Protein 6I42 (pdb70)

Radius of gyration: 14.4 Å; Cα contacts (8 Å, |Δi|>4): 487; chains: 2; bounding box: 31×42×37 Å

CATH classification: 2.40.100.10

Solvent-accessible surface area: 8498 Å² total; per-residue (Å²): 195,30,22,22,0,18,0,35,3,2,16,79,60,128,112,62,25,113,0,10,0,62,0,34,30,100,90,0,69,107,1,0,62,0,0,33,0,1,1,48,32,99,100,73,60,13,0,131,46,0,39,2,48,51,0,10,62,52,10,0,0,3,0,0,4,22,65,171,105,98,8,65,13,12,93,6,30,82,81,130,68,4,78,21,37,36,61,105,41,99,1,87,9,75,2,7,0,0,0,0,8,40,28,114,79,32,1,6,1,2,0,0,1,0,19,28,120,0,73,69,3,45,43,136,14,0,3,0,0,69,19,113,113,17,43,104,24,0,90,31,0,26,201,48,13,36,218,116,2,152,25,90,88,149,0,32,0,49,51,13,10,79,59,235,174,153,120,43,72,18,69,1,60,92,125,122,147

InterPro domains:
  IPR002130 Cyclophilin-type peptidyl-prolyl cis-trans isomerase domain [PF00160] (7-162)
  IPR002130 Cyclophilin-type peptidyl-prolyl cis-trans isomerase domain [PR00153] (24-39)
  IPR002130 Cyclophilin-type peptidyl-prolyl cis-trans isomerase domain [PR00153] (53-65)
  IPR002130 Cyclophilin-type peptidyl-prolyl cis-trans isomerase domain [PR00153] (96-111)
  IPR002130 Cyclophilin-type peptidyl-prolyl cis-trans isomerase domain [PR00153] (111-123)
  IPR002130 Cyclophilin-type peptidyl-prolyl cis-trans isomerase domain [PR00153] (124-139)
  IPR002130 Cyclophilin-type peptidyl-prolyl cis-trans isomerase domain [PS50072] (7-163)
  IPR020892 Cyclophilin-type peptidyl-prolyl cis-trans isomerase, conserved site [PS00170] (48-65)
  IPR024936 Cyclophilin-type peptidyl-prolyl cis-trans isomerase [PIRSF001467] (2-164)
  IPR029000 Cyclophilin-like domain superfamily [G3DSA:2.40.100.10] (1-165)
  IPR029000 Cyclophilin-like domain superfamily [SSF50891] (1-164)

Foldseek 3Di:
DFWKKKFQKDWLNHTLGIWMKGFPCVQQVQVSVQQQCQQACPLVHHAAWAFQFFAAAQFKTKTFARDPSNPPHFATPPRAQAFQRDLPDFQAFFFWKWADAPWGRGGGGMIIGTHTRDRVCRPTIRTTMGTPDDSVSVVVQNVQAHNVGGGVTTMGRNHMHIDD/DDDDDDDDDDDDD

Sequence (177 aa):
VNPTVFFDIAVDGEPLGRVSSFELFADKVPKKTAENFRALSTGEKKGFGYKGSCCFHRIIPGFMCQGGDFTRRHNGTGGKSIYGEKKFEEDENFILKHTGPGILSMANAGPNTNGSQFFICTAKTEWLDGKHVVFGKKVKEEGMNIVEAMERFGSRNGKTSKKKITIADCGQLEEVVHGVATVAEKTK

GO terms:
  GO:0001933 negative regulation of protein phosphorylation (P, IDA)
  GO:0001934 positive regulation of protein phosphorylation (P, IDA)
  GO:0034599 cellular response to oxidative stress (P, IDA)
  GO:0005576 extracellular region (C, IDA)
  GO:0005634 nucleus (C, IDA)
  GO:0005737 cytoplasm (C, IDA)
  GO:0042118 endothelial cell activation (P, IDA)
  GO:0003755 peptidyl-prolyl cis-trans isomerase activity (F, IDA)
  GO:0043410 positive regulation of MAPK cascade (P, IDA)
  GO:0030593 neutrophil chemotaxis (P, IDA)
  GO:0032148 activation of protein kinase B activity (P, IDA)
  GO:0060352 cell adhesion molecule production (P, IDA)
  GO:0006469 negative regulation of protein kinase activity (P, IDA)
  GO:0006915 apoptotic process (P, IDA)
  GO:1904399 heparan sulfate binding (F, IDA)
  GO:0000413 protein peptidyl-prolyl isomerization (P, IDA)
  GO:0005576 extracellular region (C, EXP)
  GO:0005634 nucleus (C, EXP)
  GO:0005737 cytoplasm (C, EXP)
  GO:0005886 plasma membrane (C, EXP)

Organism: Homo sapiens (NCBI:txid9606)

Structure (mmCIF, N/CA/C/O backbone):
data_6I42
#
_entry.id   6I42
#
_cell.length_a   61.034
_cell.length_b   61.034
_cell.length_c   129.152
_cell.angle_alpha   90.000
_cell.angle_beta   90.000
_cell.angle_gamma   90.000
#
_symmetry.space_group_name_H-M   'P 43 21 2'
#
loop_
_entity.id
_entity.type
_entity.pdbx_description
1 polymer 'Peptidyl-prolyl cis-trans isomerase A'
2 polymer Alpha-synuclein
3 water water
#
loop_
_atom_site.group_PDB
_atom_site.id
_atom_site.type_symbol
_atom_site.label_atom_id
_atom_site.label_alt_id
_atom_site.label_comp_id
_atom_site.label_asym_id
_atom_site.label_entity_id
_atom_site.label_seq_id
_atom_site.pdbx_PDB_ins_code
_atom_site.Cartn_x
_atom_site.Cartn_y
_atom_site.Cartn_z
_atom_site.occupancy
_atom_site.B_iso_or_equiv
_atom_site.auth_seq_id
_atom_site.auth_comp_id
_atom_site.auth_asym_id
_atom_site.auth_atom_id
_atom_site.pdbx_PDB_model_num
ATOM 1 N N . VAL A 1 1 ? 29.527 -9.882 52.731 1.00 46.98 2 VAL A N 1
ATOM 2 C CA . VAL A 1 1 ? 29.911 -9.269 51.448 1.00 45.75 2 VAL A CA 1
ATOM 3 C C . VAL A 1 1 ? 29.005 -8.053 51.213 1.00 39.28 2 VAL A C 1
ATOM 4 O O . VAL A 1 1 ? 27.790 -8.221 51.359 1.00 40.29 2 VAL A O 1
ATOM 8 N N . ASN A 1 2 ? 29.573 -6.902 50.827 1.00 32.31 3 ASN A N 1
ATOM 9 C CA . ASN A 1 2 ? 28.784 -5.713 50.417 1.00 27.02 3 ASN A CA 1
ATOM 10 C C . ASN A 1 2 ? 27.772 -6.137 49.374 1.00 27.11 3 ASN A C 1
ATOM 11 O O . ASN A 1 2 ? 28.088 -6.754 48.358 1.00 27.36 3 ASN A O 1
ATOM 16 N N . PRO A 1 3 ? 26.491 -5.784 49.574 1.00 22.77 4 PRO A N 1
ATOM 17 C CA . PRO A 1 3 ? 25.446 -6.160 48.663 1.00 23.03 4 PRO A CA 1
ATOM 18 C C . PRO A 1 3 ? 25.541 -5.388 47.344 1.00 21.55 4 PRO A C 1
ATOM 19 O O . PRO A 1 3 ? 26.123 -4.268 47.312 1.00 23.93 4 PRO A O 1
ATOM 23 N N . THR A 1 4 ? 25.000 -5.903 46.268 1.00 20.52 5 THR A N 1
ATOM 24 C CA . THR A 1 4 ? 24.896 -5.309 44.963 1.00 21.67 5 THR A CA 1
ATOM 25 C C . THR A 1 4 ? 23.430 -5.114 44.662 1.00 23.02 5 THR A C 1
ATOM 26 O O . THR A 1 4 ? 22.613 -6.070 44.820 1.00 23.56 5 THR A O 1
ATOM 30 N N . VAL A 1 5 ? 23.034 -3.941 44.223 1.00 18.80 6 VAL A N 1
ATOM 31 C CA . VAL A 1 5 ? 21.671 -3.730 43.752 1.00 18.76 6 VAL A CA 1
ATOM 32 C C . VAL A 1 5 ? 21.695 -3.139 42.367 1.00 18.99 6 VAL A C 1
ATOM 33 O O . VAL A 1 5 ? 22.733 -2.624 41.896 1.00 20.56 6 VAL A O 1
ATOM 37 N N . PHE A 1 6 ? 20.590 -3.159 41.691 1.00 19.43 7 PHE A N 1
ATOM 38 C CA . PHE A 1 6 ? 20.483 -2.616 40.360 1.00 20.20 7 PHE A CA 1
ATOM 39 C C . PHE A 1 6 ? 19.253 -1.769 40.207 1.00 19.86 7 PHE A C 1
ATOM 40 O O . PHE A 1 6 ? 18.217 -2.004 40.866 1.00 19.59 7 PHE A O 1
ATOM 48 N N . PHE A 1 7 ? 19.331 -0.818 39.298 1.00 18.93 8 PHE A N 1
ATOM 49 C CA . PHE A 1 7 ? 18.198 -0.091 38.723 1.00 17.99 8 PHE A CA 1
ATOM 50 C C . PHE A 1 7 ? 18.151 -0.323 37.208 1.00 20.27 8 PHE A C 1
ATOM 51 O O . PHE A 1 7 ? 19.187 -0.075 36.548 1.00 22.43 8 PHE A O 1
ATOM 59 N N . ASP A 1 8 ? 16.998 -0.620 36.676 1.00 20.11 9 ASP A N 1
ATOM 60 C CA . ASP A 1 8 ? 16.767 -0.616 35.232 1.00 21.03 9 ASP A CA 1
ATOM 61 C C . ASP A 1 8 ? 16.189 0.726 34.910 1.00 21.04 9 ASP A C 1
ATOM 62 O O . ASP A 1 8 ? 15.075 1.021 35.361 1.00 22.58 9 ASP A O 1
ATOM 67 N N . ILE A 1 9 ? 16.888 1.586 34.206 1.00 19.35 10 ILE A N 1
ATOM 68 C CA . ILE A 1 9 ? 16.499 2.958 33.917 1.00 20.23 10 ILE A CA 1
ATOM 69 C C . ILE A 1 9 ? 15.660 3.026 32.669 1.00 20.13 10 ILE A C 1
ATOM 70 O O . ILE A 1 9 ? 16.078 2.338 31.652 1.00 21.16 10 ILE A O 1
ATOM 75 N N . ALA A 1 10 ? 14.635 3.850 32.640 1.00 21.05 11 ALA A N 1
ATOM 76 C CA . ALA A 1 10 ? 13.867 4.111 31.427 1.00 22.12 11 ALA A CA 1
ATOM 77 C C . ALA A 1 10 ? 13.735 5.610 31.215 1.00 23.36 11 ALA A C 1
ATOM 78 O O . ALA A 1 10 ? 13.805 6.393 32.169 1.00 21.48 11 ALA A O 1
ATOM 80 N N . VAL A 1 11 ? 13.514 6.005 29.967 1.00 21.57 12 VAL A N 1
ATOM 81 C CA . VAL A 1 11 ? 13.436 7.407 29.537 1.00 22.27 12 VAL A CA 1
ATOM 82 C C . VAL A 1 11 ? 12.120 7.614 28.815 1.00 25.58 12 VAL A C 1
ATOM 83 O O . VAL A 1 11 ? 11.947 6.979 27.771 1.00 24.89 12 VAL A O 1
ATOM 87 N N . ASP A 1 12 ? 11.150 8.290 29.416 1.00 25.14 13 ASP A N 1
ATOM 88 C CA . ASP A 1 12 ? 9.762 8.287 28.897 1.00 26.72 13 ASP A CA 1
ATOM 89 C C . ASP A 1 12 ? 9.320 6.867 28.574 1.00 26.85 13 ASP A C 1
ATOM 90 O O . ASP A 1 12 ? 8.641 6.664 27.533 1.00 29.81 13 ASP A O 1
ATOM 95 N N . GLY A 1 13 ? 9.608 5.931 29.457 1.00 24.96 14 GLY A N 1
ATOM 96 C CA . GLY A 1 13 ? 9.174 4.532 29.371 1.00 24.25 14 GLY A CA 1
ATOM 97 C C . GLY A 1 13 ? 10.060 3.687 28.479 1.00 25.16 14 GLY A C 1
ATOM 98 O O . GLY A 1 13 ? 9.863 2.488 28.510 1.00 28.32 14 GLY A O 1
ATOM 99 N N . GLU A 1 14 ? 10.989 4.261 27.729 1.00 24.57 15 GLU A N 1
ATOM 100 C CA . GLU A 1 14 ? 11.859 3.505 26.792 1.00 23.57 15 GLU A CA 1
ATOM 101 C C . GLU A 1 14 ? 13.063 3.011 27.582 1.00 22.78 15 GLU A C 1
ATOM 102 O O . GLU A 1 14 ? 13.827 3.836 28.124 1.00 24.27 15 GLU A O 1
ATOM 108 N N . PRO A 1 15 ? 13.321 1.719 27.735 1.00 21.86 16 PRO A N 1
ATOM 109 C CA . PRO A 1 15 ? 14.492 1.253 28.475 1.00 21.97 16 PRO A CA 1
ATOM 110 C C . PRO A 1 15 ? 15.785 1.857 27.949 1.00 24.57 16 PRO A C 1
ATOM 111 O O . PRO A 1 15 ? 15.957 1.975 26.723 1.00 22.75 16 PRO A O 1
ATOM 115 N N . LEU A 1 16 ? 16.654 2.266 28.885 1.00 22.30 17 LEU A N 1
ATOM 116 C CA . LEU A 1 16 ? 17.997 2.810 28.588 1.00 23.69 17 LEU A CA 1
ATOM 117 C C . LEU A 1 16 ? 19.043 1.823 29.002 1.00 24.75 17 LEU A C 1
ATOM 118 O O . LEU A 1 16 ? 19.983 1.604 28.257 1.00 24.39 17 LEU A O 1
ATOM 123 N N . GLY A 1 17 ? 18.934 1.237 30.191 1.00 25.13 18 GLY A N 1
ATOM 124 C CA . GLY A 1 17 ? 19.888 0.236 30.614 1.00 23.59 18 GLY A CA 1
ATOM 125 C C . GLY A 1 17 ? 19.969 0.069 32.103 1.00 25.09 18 GLY A C 1
ATOM 126 O O . GLY A 1 17 ? 19.322 0.805 32.795 1.00 23.63 18 GLY A O 1
ATOM 127 N N . ARG A 1 18 ? 20.742 -0.889 32.524 1.00 25.01 19 ARG A N 1
ATOM 128 C CA . ARG A 1 18 ? 20.856 -1.293 33.923 1.00 25.18 19 ARG A CA 1
ATOM 129 C C . ARG A 1 18 ? 22.070 -0.669 34.548 1.00 26.24 19 ARG A C 1
ATOM 130 O O . ARG A 1 18 ? 23.212 -0.747 34.031 1.00 28.40 19 ARG A O 1
ATOM 138 N N . VAL A 1 19 ? 21.903 -0.032 35.696 1.00 22.04 20 VAL A N 1
ATOM 139 C CA . VAL A 1 19 ? 22.961 0.495 36.530 1.00 21.77 20 VAL A CA 1
ATOM 140 C C . VAL A 1 19 ? 23.045 -0.388 37.754 1.00 23.25 20 VAL A C 1
ATOM 141 O O . VAL A 1 19 ? 22.004 -0.641 38.401 1.00 21.88 20 VAL A O 1
ATOM 145 N N A SER A 1 20 ? 24.262 -0.761 38.129 0.50 22.15 21 SER A N 1
ATOM 146 N N B SER A 1 20 ? 24.176 -0.986 38.073 0.50 20.62 21 SER A N 1
ATOM 147 C CA A SER A 1 20 ? 24.537 -1.672 39.260 0.50 21.44 21 SER A CA 1
ATOM 148 C CA B SER A 1 20 ? 24.312 -1.710 39.350 0.50 19.91 21 SER A CA 1
ATOM 149 C C A SER A 1 20 ? 25.359 -0.939 40.312 0.50 20.90 21 SER A C 1
ATOM 150 C C B SER A 1 20 ? 25.186 -0.882 40.269 0.50 18.66 21 SER A C 1
ATOM 151 O O A SER A 1 20 ? 26.329 -0.245 39.986 0.50 20.42 21 SER A O 1
ATOM 152 O O B SER A 1 20 ? 25.953 -0.024 39.766 0.50 18.26 21 SER A O 1
ATOM 157 N N . PHE A 1 21 ? 25.034 -1.122 41.579 1.00 19.66 22 PHE A N 1
ATOM 158 C CA . PHE A 1 21 ? 25.722 -0.441 42.639 1.00 18.83 22 PHE A CA 1
ATOM 159 C C . PHE A 1 21 ? 26.294 -1.395 43.641 1.00 19.95 22 PHE A C 1
ATOM 160 O O . PHE A 1 21 ? 25.579 -2.361 44.001 1.00 21.59 22 PHE A O 1
ATOM 168 N N . GLU A 1 22 ? 27.442 -1.072 44.196 1.00 18.59 23 GLU A N 1
ATOM 169 C CA . GLU A 1 22 ? 27.954 -1.674 45.397 1.00 18.60 23 GLU A CA 1
ATOM 170 C C . GLU A 1 22 ? 27.498 -0.839 46.558 1.00 18.69 23 GLU A C 1
ATOM 171 O O . GLU A 1 22 ? 27.721 0.390 46.534 1.00 20.11 23 GLU A O 1
ATOM 177 N N . LEU A 1 23 ? 26.962 -1.436 47.593 1.00 19.58 24 LEU A N 1
ATOM 178 C CA . LEU A 1 23 ? 26.581 -0.737 48.804 1.00 18.56 24 LEU A CA 1
ATOM 179 C C . LEU A 1 23 ? 27.585 -1.017 49.897 1.00 19.45 24 LEU A C 1
ATOM 180 O O . LEU A 1 23 ? 27.817 -2.228 50.145 1.00 20.96 24 LEU A O 1
ATOM 185 N N . PHE A 1 24 ? 28.157 -0.017 50.530 1.00 20.28 25 PHE A N 1
ATOM 186 C CA . PHE A 1 24 ? 29.261 -0.151 51.495 1.00 20.86 25 PHE A CA 1
ATOM 187 C C . PHE A 1 24 ? 28.769 -0.530 52.883 1.00 21.43 25 PHE A C 1
ATOM 188 O O . PHE A 1 24 ? 28.978 0.219 53.829 1.00 22.30 25 PHE A O 1
ATOM 196 N N . ALA A 1 25 ? 28.172 -1.709 52.993 1.00 22.34 26 ALA A N 1
ATOM 197 C CA . ALA A 1 25 ? 27.651 -2.214 54.272 1.00 22.64 26 ALA A CA 1
ATOM 198 C C . ALA A 1 25 ? 28.780 -2.383 55.288 1.00 24.54 26 ALA A C 1
ATOM 199 O O . ALA A 1 25 ? 28.494 -2.319 56.485 1.00 26.48 26 ALA A O 1
ATOM 201 N N . ASP A 1 26 ? 29.987 -2.610 54.801 1.00 25.03 27 ASP A N 1
ATOM 202 C CA . ASP A 1 26 ? 31.149 -2.732 55.701 1.00 26.00 27 ASP A CA 1
ATOM 203 C C . ASP A 1 26 ? 31.398 -1.430 56.471 1.00 30.74 27 ASP A C 1
ATOM 204 O O . ASP A 1 26 ? 31.992 -1.474 57.515 1.00 32.31 27 ASP A O 1
ATOM 209 N N . LYS A 1 27 ? 30.992 -0.269 55.978 1.00 23.84 28 LYS A N 1
ATOM 210 C CA . LYS A 1 27 ? 31.256 1.029 56.638 1.00 25.66 28 LYS A CA 1
ATOM 211 C C . LYS A 1 27 ? 29.966 1.644 57.151 1.00 23.10 28 LYS A C 1
ATOM 212 O O . LYS A 1 27 ? 30.023 2.281 58.200 1.00 23.77 28 LYS A O 1
ATOM 218 N N . VAL A 1 28 ? 28.851 1.478 56.416 1.00 21.53 29 VAL A N 1
ATOM 219 C CA . VAL A 1 28 ? 27.556 2.128 56.754 1.00 20.65 29 VAL A CA 1
ATOM 220 C C . VAL A 1 28 ? 26.443 1.113 56.584 1.00 21.60 29 VAL A C 1
ATOM 221 O O . VAL A 1 28 ? 25.617 1.171 55.679 1.00 20.41 29 VAL A O 1
ATOM 225 N N . PRO A 1 29 ? 26.387 0.084 57.477 1.00 20.94 30 PRO A N 1
ATOM 226 C CA . PRO A 1 29 ? 25.461 -0.981 57.282 1.00 21.07 30 PRO A CA 1
ATOM 227 C C . PRO A 1 29 ? 23.995 -0.550 57.339 1.00 19.98 30 PRO A C 1
ATOM 228 O O . PRO A 1 29 ? 23.171 -1.069 56.618 1.00 20.97 30 PRO A O 1
ATOM 232 N N A LYS A 1 30 ? 23.691 0.413 58.217 0.50 20.97 31 LYS A N 1
ATOM 233 N N B LYS A 1 30 ? 23.650 0.394 58.216 0.50 21.31 31 LYS A N 1
ATOM 234 C CA A LYS A 1 30 ? 22.285 0.845 58.398 0.50 20.65 31 LYS A CA 1
ATOM 235 C CA B LYS A 1 30 ? 22.224 0.772 58.324 0.50 20.82 31 LYS A CA 1
ATOM 236 C C A LYS A 1 30 ? 21.804 1.604 57.132 0.50 19.50 31 LYS A C 1
ATOM 237 C C B LYS A 1 30 ? 21.789 1.532 57.052 0.50 18.86 31 LYS A C 1
ATOM 238 O O A LYS A 1 30 ? 20.664 1.505 56.722 0.50 19.57 31 LYS A O 1
ATOM 239 O O B LYS A 1 30 ? 20.654 1.308 56.563 0.50 18.83 31 LYS A O 1
ATOM 250 N N . THR A 1 31 ? 22.704 2.358 56.561 1.00 19.26 32 THR A N 1
ATOM 251 C CA . THR A 1 31 ? 22.400 3.172 55.370 1.00 18.76 32 THR A CA 1
ATOM 252 C C . THR A 1 31 ? 22.331 2.263 54.129 1.00 17.72 32 THR A C 1
ATOM 253 O O . THR A 1 31 ? 21.450 2.377 53.299 1.00 18.25 32 THR A O 1
ATOM 257 N N . ALA A 1 32 ? 23.277 1.315 54.057 1.00 18.75 33 ALA A N 1
ATOM 258 C CA . ALA A 1 32 ? 23.246 0.328 52.975 1.00 19.17 33 ALA A CA 1
ATOM 259 C C . ALA A 1 32 ? 21.977 -0.509 52.982 1.00 17.58 33 ALA A C 1
ATOM 260 O O . ALA A 1 32 ? 21.349 -0.762 51.959 1.00 19.14 33 ALA A O 1
ATOM 262 N N . GLU A 1 33 ? 21.610 -0.950 54.193 1.00 19.47 34 GLU A N 1
ATOM 263 C CA . GLU A 1 33 ? 20.426 -1.797 54.347 1.00 20.11 34 GLU A CA 1
ATOM 264 C C . GLU A 1 33 ? 19.132 -1.106 53.903 1.00 18.20 34 GLU A C 1
ATOM 265 O O . GLU A 1 33 ? 18.277 -1.677 53.251 1.00 19.25 34 GLU A O 1
ATOM 271 N N . ASN A 1 34 ? 19.023 0.190 54.288 1.00 19.46 35 ASN A N 1
ATOM 272 C CA . ASN A 1 34 ? 17.868 0.993 53.831 1.00 19.15 35 ASN A CA 1
ATOM 273 C C . ASN A 1 34 ? 17.733 0.942 52.302 1.00 16.57 35 ASN A C 1
ATOM 274 O O . ASN A 1 34 ? 16.693 0.657 51.766 1.00 18.20 35 ASN A O 1
ATOM 279 N N . PHE A 1 35 ? 18.849 1.281 51.652 1.00 18.26 36 PHE A N 1
ATOM 280 C CA . PHE A 1 35 ? 18.817 1.363 50.183 1.00 17.84 36 PHE A CA 1
ATOM 281 C C . PHE A 1 35 ? 18.594 -0.024 49.530 1.00 17.43 36 PHE A C 1
ATOM 282 O O . PHE A 1 35 ? 17.831 -0.127 48.596 1.00 18.08 36 PHE A O 1
ATOM 290 N N . ARG A 1 36 ? 19.217 -1.052 50.135 1.00 18.40 37 ARG A N 1
ATOM 291 C CA . ARG A 1 36 ? 19.048 -2.428 49.625 1.00 18.84 37 ARG A CA 1
ATOM 292 C C . ARG A 1 36 ? 17.561 -2.845 49.689 1.00 17.24 37 ARG A C 1
ATOM 293 O O . ARG A 1 36 ? 16.982 -3.251 48.718 1.00 18.23 37 ARG A O 1
ATOM 301 N N . ALA A 1 37 ? 16.966 -2.634 50.867 1.00 17.83 38 ALA A N 1
ATOM 302 C CA . ALA A 1 37 ? 15.577 -3.038 51.085 1.00 18.77 38 ALA A CA 1
ATOM 303 C C . ALA A 1 37 ? 14.635 -2.256 50.174 1.00 17.85 38 ALA A C 1
ATOM 304 O O . ALA A 1 37 ? 13.661 -2.723 49.675 1.00 18.69 38 ALA A O 1
ATOM 306 N N . LEU A 1 38 ? 14.906 -0.934 50.066 1.00 18.08 39 LEU A N 1
ATOM 307 C CA . LEU A 1 38 ? 14.056 -0.153 49.162 1.00 18.06 39 LEU A CA 1
ATOM 308 C C . LEU A 1 38 ? 14.170 -0.557 47.695 1.00 17.97 39 LEU A C 1
ATOM 309 O O . LEU A 1 38 ? 13.220 -0.380 46.944 1.00 18.87 39 LEU A O 1
ATOM 314 N N . SER A 1 39 ? 15.358 -1.079 47.366 1.00 18.24 40 SER A N 1
ATOM 315 C CA . SER A 1 39 ? 15.597 -1.588 46.008 1.00 18.26 40 SER A CA 1
ATOM 316 C C . SER A 1 39 ? 14.879 -2.926 45.749 1.00 18.23 40 SER A C 1
ATOM 317 O O . SER A 1 39 ? 14.436 -3.163 44.667 1.00 20.05 40 SER A O 1
ATOM 320 N N . THR A 1 40 ? 14.722 -3.747 46.752 1.00 19.14 41 THR A N 1
ATOM 321 C CA . THR A 1 40 ? 14.078 -5.067 46.490 1.00 19.15 41 THR A CA 1
ATOM 322 C C . THR A 1 40 ? 12.582 -4.947 46.614 1.00 20.88 41 THR A C 1
ATOM 323 O O . THR A 1 40 ? 11.873 -5.806 46.122 1.00 22.25 41 THR A O 1
ATOM 327 N N . GLY A 1 41 ? 12.123 -3.908 47.327 1.00 19.95 42 GLY A N 1
ATOM 328 C CA . GLY A 1 41 ? 10.678 -3.799 47.540 1.00 19.53 42 GLY A CA 1
ATOM 329 C C . GLY A 1 41 ? 10.148 -4.748 48.631 1.00 19.45 42 GLY A C 1
ATOM 330 O O . GLY A 1 41 ? 8.917 -4.807 48.784 1.00 20.86 42 GLY A O 1
ATOM 331 N N . GLU A 1 42 ? 11.017 -5.393 49.372 1.00 18.76 43 GLU A N 1
ATOM 332 C CA . GLU A 1 42 ? 10.595 -6.482 50.273 1.00 18.61 43 GLU A CA 1
ATOM 333 C C . GLU A 1 42 ? 9.674 -5.963 51.374 1.00 20.55 43 GLU A C 1
ATOM 334 O O . GLU A 1 42 ? 8.885 -6.775 51.896 1.00 20.51 43 GLU A O 1
ATOM 340 N N A LYS A 1 43 ? 9.860 -4.727 51.854 0.50 17.52 44 LYS A N 1
ATOM 341 N N B LYS A 1 43 ? 9.596 -4.638 51.601 0.50 20.05 44 LYS A N 1
ATOM 342 C CA A LYS A 1 43 ? 8.930 -4.204 52.873 0.50 18.13 44 LYS A CA 1
ATOM 343 C CA B LYS A 1 43 ? 8.784 -4.035 52.698 0.50 22.24 44 LYS A CA 1
ATOM 344 C C A LYS A 1 43 ? 7.578 -3.759 52.304 0.50 17.87 44 LYS A C 1
ATOM 345 C C B LYS A 1 43 ? 7.376 -3.795 52.253 0.50 21.58 44 LYS A C 1
ATOM 346 O O A LYS A 1 43 ? 6.848 -3.263 53.240 0.50 19.86 44 LYS A O 1
ATOM 347 O O B LYS A 1 43 ? 6.479 -3.343 52.995 0.50 21.02 44 LYS A O 1
ATOM 358 N N . GLY A 1 44 ? 7.235 -3.892 50.987 1.00 19.55 45 GLY A N 1
ATOM 359 C CA . GLY A 1 44 ? 5.997 -3.485 50.357 1.00 20.74 45 GLY A CA 1
ATOM 360 C C . GLY A 1 44 ? 5.981 -2.027 49.926 1.00 21.53 45 GLY A C 1
ATOM 361 O O . GLY A 1 44 ? 4.942 -1.557 49.513 1.00 24.40 45 GLY A O 1
ATOM 362 N N . PHE A 1 45 ? 7.136 -1.410 49.854 1.00 21.45 46 PHE A N 1
ATOM 363 C CA . PHE A 1 45 ? 7.313 -0.073 49.258 1.00 20.45 46 PHE A CA 1
ATOM 364 C C . PHE A 1 45 ? 8.780 -0.009 48.846 1.00 19.88 46 PHE A C 1
ATOM 365 O O . PHE A 1 45 ? 9.607 -0.758 49.297 1.00 21.38 46 PHE A O 1
ATOM 373 N N . GLY A 1 46 ? 9.051 0.982 48.012 1.00 19.68 47 GLY A N 1
ATOM 374 C CA . GLY A 1 46 ? 10.435 1.206 47.602 1.00 19.03 47 GLY A CA 1
ATOM 375 C C . GLY A 1 46 ? 10.519 1.907 46.275 1.00 17.70 47 GLY A C 1
ATOM 376 O O . GLY A 1 46 ? 9.593 2.475 45.757 1.00 19.59 47 GLY A O 1
ATOM 377 N N . TYR A 1 47 ? 11.731 1.817 45.733 1.00 17.73 48 TYR A N 1
ATOM 378 C CA . TYR A 1 47 ? 12.135 2.653 44.588 1.00 18.69 48 TYR A CA 1
ATOM 379 C C . TYR A 1 47 ? 11.465 2.316 43.266 1.00 18.83 48 TYR A C 1
ATOM 380 O O . TYR A 1 47 ? 11.418 3.168 42.347 1.00 20.51 48 TYR A O 1
ATOM 389 N N . LYS A 1 48 ? 10.980 1.093 43.063 1.00 18.76 49 LYS A N 1
ATOM 390 C CA . LYS A 1 48 ? 10.473 0.736 41.735 1.00 18.69 49 LYS A CA 1
ATOM 391 C C . LYS A 1 48 ? 9.399 1.708 41.267 1.00 19.65 49 LYS A C 1
ATOM 392 O O . LYS A 1 48 ? 8.465 1.974 42.057 1.00 20.90 49 LYS A O 1
ATOM 398 N N . GLY A 1 49 ? 9.527 2.213 40.070 1.00 19.84 50 GLY A N 1
ATOM 399 C CA . GLY A 1 49 ? 8.554 3.097 39.480 1.00 20.70 50 GLY A CA 1
ATOM 400 C C . GLY A 1 49 ? 8.847 4.537 39.778 1.00 21.84 50 GLY A C 1
ATOM 401 O O . GLY A 1 49 ? 8.193 5.374 39.143 1.00 25.35 50 GLY A O 1
ATOM 402 N N . SER A 1 50 ? 9.766 4.849 40.662 1.00 19.63 51 SER A N 1
ATOM 403 C CA . SER A 1 50 ? 10.054 6.251 41.007 1.00 19.15 51 SER A CA 1
ATOM 404 C C . SER A 1 50 ? 10.954 6.884 39.964 1.00 19.77 51 SER A C 1
ATOM 405 O O . SER A 1 50 ? 11.543 6.218 39.107 1.00 20.93 51 SER A O 1
ATOM 408 N N A CYS A 1 51 ? 11.065 8.188 40.002 0.50 18.58 52 CYS A N 1
ATOM 409 N N B CYS A 1 51 ? 11.092 8.196 40.073 0.50 22.19 52 CYS A N 1
ATOM 410 C CA A CYS A 1 51 ? 11.866 8.912 38.988 0.50 18.30 52 CYS A CA 1
ATOM 411 C CA B CYS A 1 51 ? 11.784 9.062 39.085 0.50 24.08 52 CYS A CA 1
ATOM 412 C C A CYS A 1 51 ? 12.990 9.703 39.614 0.50 18.44 52 CYS A C 1
ATOM 413 C C B CYS A 1 51 ? 13.057 9.675 39.655 0.50 21.91 52 CYS A C 1
ATOM 414 O O A CYS A 1 51 ? 13.038 9.883 40.815 0.50 19.11 52 CYS A O 1
ATOM 415 O O B CYS A 1 51 ? 13.283 9.763 40.871 0.50 21.10 52 CYS A O 1
ATOM 420 N N . PHE A 1 52 ? 13.913 10.094 38.742 1.00 19.80 53 PHE A N 1
ATOM 421 C CA . PHE A 1 52 ? 15.002 11.022 39.080 1.00 20.12 53 PHE A CA 1
ATOM 422 C C . PHE A 1 52 ? 14.479 12.413 38.834 1.00 21.24 53 PHE A C 1
ATOM 423 O O . PHE A 1 52 ? 14.344 12.816 37.665 1.00 23.11 53 PHE A O 1
ATOM 431 N N . HIS A 1 53 ? 14.092 13.108 39.871 1.00 19.62 54 HIS A N 1
ATOM 432 C CA . HIS A 1 53 ? 13.332 14.369 39.730 1.00 20.80 54 HIS A CA 1
ATOM 433 C C . HIS A 1 53 ? 14.262 15.540 39.530 1.00 20.93 54 HIS A C 1
ATOM 434 O O . HIS A 1 53 ? 13.757 16.581 39.078 1.00 22.50 54 HIS A O 1
ATOM 441 N N . ARG A 1 54 ? 15.521 15.421 39.814 1.00 18.67 55 ARG A N 1
ATOM 442 C CA . ARG A 1 54 ? 16.435 16.566 39.709 1.00 20.00 55 ARG A CA 1
ATOM 443 C C . ARG A 1 54 ? 17.739 16.060 39.142 1.00 20.04 55 ARG A C 1
ATOM 444 O O . ARG A 1 54 ? 18.389 15.206 39.795 1.00 19.69 55 ARG A O 1
ATOM 452 N N . ILE A 1 55 ? 18.141 16.501 37.965 1.00 19.94 56 ILE A N 1
ATOM 453 C CA . ILE A 1 55 ? 19.400 16.094 37.341 1.00 20.12 56 ILE A CA 1
ATOM 454 C C . ILE A 1 55 ? 20.144 17.343 36.864 1.00 19.36 56 ILE A C 1
ATOM 455 O O . ILE A 1 55 ? 19.547 18.087 36.069 1.00 21.31 56 ILE A O 1
ATOM 460 N N . ILE A 1 56 ? 21.312 17.540 37.378 1.00 19.64 57 ILE A N 1
ATOM 461 C CA . ILE A 1 56 ? 22.151 18.716 37.013 1.00 20.08 57 ILE A CA 1
ATOM 462 C C . ILE A 1 56 ? 23.401 18.140 36.399 1.00 22.87 57 ILE A C 1
ATOM 463 O O . ILE A 1 56 ? 24.251 17.599 37.107 1.00 21.01 57 ILE A O 1
ATOM 468 N N . PRO A 1 57 ? 23.593 18.309 35.061 1.00 23.42 58 PRO A N 1
ATOM 469 C CA . PRO A 1 57 ? 24.792 17.774 34.441 1.00 24.17 58 PRO A CA 1
ATOM 470 C C . PRO A 1 57 ? 26.036 18.359 35.084 1.00 23.22 58 PRO A C 1
ATOM 471 O O . PRO A 1 57 ? 26.057 19.552 35.422 1.00 25.78 58 PRO A O 1
ATOM 475 N N . GLY A 1 58 ? 27.021 17.501 35.251 1.00 24.32 59 GLY A N 1
ATOM 476 C CA . GLY A 1 58 ? 28.283 17.875 35.859 1.00 24.85 59 GLY A CA 1
ATOM 477 C C . GLY A 1 58 ? 28.212 17.891 37.367 1.00 24.92 59 GLY A C 1
ATOM 478 O O . GLY A 1 58 ? 29.199 18.230 38.022 1.00 27.03 59 GLY A O 1
ATOM 479 N N . PHE A 1 59 ? 27.070 17.526 37.950 1.00 22.07 60 PHE A N 1
ATOM 480 C CA . PHE A 1 59 ? 26.906 17.498 39.423 1.00 21.33 60 PHE A CA 1
ATOM 481 C C . PHE A 1 59 ? 26.360 16.128 39.838 1.00 18.77 60 PHE A C 1
ATOM 482 O O . PHE A 1 59 ? 27.145 15.346 40.344 1.00 19.87 60 PHE A O 1
ATOM 490 N N . MET A 1 60 ? 25.051 15.897 39.730 1.00 18.62 61 MET A N 1
ATOM 491 C CA . MET A 1 60 ? 24.475 14.625 40.216 1.00 18.00 61 MET A CA 1
ATOM 492 C C . MET A 1 60 ? 23.095 14.436 39.658 1.00 18.55 61 MET A C 1
ATOM 493 O O . MET A 1 60 ? 22.512 15.327 39.031 1.00 19.45 61 MET A O 1
ATOM 498 N N . CYS A 1 61 ? 22.627 13.185 39.791 1.00 18.21 62 CYS A N 1
ATOM 499 C CA . CYS A 1 61 ? 21.260 12.788 39.524 1.00 19.25 62 CYS A CA 1
ATOM 500 C C . CYS A 1 61 ? 20.591 12.428 40.852 1.00 17.51 62 CYS A C 1
ATOM 501 O O . CYS A 1 61 ? 21.130 11.556 41.561 1.00 18.89 62 CYS A O 1
ATOM 504 N N . GLN A 1 62 ? 19.465 13.040 41.189 1.00 17.32 63 GLN A N 1
ATOM 505 C CA . GLN A 1 62 ? 18.798 12.843 42.477 1.00 17.09 63 GLN A CA 1
ATOM 506 C C . GLN A 1 62 ? 17.485 12.122 42.242 1.00 17.71 63 GLN A C 1
ATOM 507 O O . GLN A 1 62 ? 16.701 12.494 41.392 1.00 17.48 63 GLN A O 1
ATOM 513 N N . GLY A 1 63 ? 17.225 11.128 43.091 1.00 16.99 64 GLY A N 1
ATOM 514 C CA . GLY A 1 63 ? 15.973 10.390 43.084 1.00 17.46 64 GLY A CA 1
ATOM 515 C C . GLY A 1 63 ? 15.553 9.922 44.451 1.00 17.24 64 GLY A C 1
ATOM 516 O O . GLY A 1 63 ? 16.058 10.381 45.461 1.00 17.97 64 GLY A O 1
ATOM 517 N N . GLY A 1 64 ? 14.589 9.001 44.421 1.00 18.68 65 GLY A N 1
ATOM 518 C CA . GLY A 1 64 ? 14.205 8.299 45.657 1.00 18.64 65 GLY A CA 1
ATOM 519 C C . GLY A 1 64 ? 12.886 8.703 46.235 1.00 18.82 65 GLY A C 1
ATOM 520 O O . GLY A 1 64 ? 12.562 8.143 47.306 1.00 19.14 65 GLY A O 1
ATOM 521 N N . ASP A 1 65 ? 12.125 9.611 45.636 1.00 18.68 66 ASP A N 1
ATOM 522 C CA . ASP A 1 65 ? 10.819 9.970 46.226 1.00 19.66 66 ASP A CA 1
ATOM 523 C C . ASP A 1 65 ? 9.778 9.040 45.644 1.00 21.13 66 ASP A C 1
ATOM 524 O O . ASP A 1 65 ? 9.213 9.257 44.589 1.00 22.89 66 ASP A O 1
ATOM 529 N N . PHE A 1 66 ? 9.502 7.945 46.343 1.00 20.09 67 PHE A N 1
ATOM 530 C CA . PHE A 1 66 ? 8.467 7.001 45.946 1.00 21.12 67 PHE A CA 1
ATOM 531 C C . PHE A 1 66 ? 7.151 7.195 46.677 1.00 22.20 67 PHE A C 1
ATOM 532 O O . PHE A 1 66 ? 6.218 6.422 46.466 1.00 24.10 67 PHE A O 1
ATOM 540 N N . THR A 1 67 ? 7.066 8.254 47.453 1.00 22.54 68 THR A N 1
ATOM 541 C CA . THR A 1 67 ? 5.829 8.460 48.277 1.00 23.63 68 THR A CA 1
ATOM 542 C C . THR A 1 67 ? 4.983 9.577 47.719 1.00 27.23 68 THR A C 1
ATOM 543 O O . THR A 1 67 ? 3.735 9.403 47.691 1.00 31.72 68 THR A O 1
ATOM 547 N N A ARG A 1 68 ? 5.587 10.696 47.347 0.50 25.38 69 ARG A N 1
ATOM 548 N N B ARG A 1 68 ? 5.586 10.695 47.349 0.50 25.96 69 ARG A N 1
ATOM 549 C CA A ARG A 1 68 ? 4.824 11.851 46.789 0.50 27.11 69 ARG A CA 1
ATOM 550 C CA B ARG A 1 68 ? 4.820 11.844 46.786 0.50 28.12 69 ARG A CA 1
ATOM 551 C C A ARG A 1 68 ? 5.049 11.925 45.286 0.50 30.58 69 ARG A C 1
ATOM 552 C C B ARG A 1 68 ? 5.037 11.907 45.282 0.50 31.07 69 ARG A C 1
ATOM 553 O O A ARG A 1 68 ? 4.261 12.638 44.620 0.50 31.44 69 ARG A O 1
ATOM 554 O O B ARG A 1 68 ? 4.232 12.594 44.612 0.50 32.13 69 ARG A O 1
ATOM 569 N N . HIS A 1 69 ? 6.108 11.292 44.765 1.00 28.08 70 HIS A N 1
ATOM 570 C CA . HIS A 1 69 ? 6.439 11.353 43.334 1.00 31.62 70 HIS A CA 1
ATOM 571 C C . HIS A 1 69 ? 6.535 12.809 42.869 1.00 31.09 70 HIS A C 1
ATOM 572 O O . HIS A 1 69 ? 6.218 13.039 41.716 1.00 33.41 70 HIS A O 1
ATOM 579 N N . ASN A 1 70 ? 6.998 13.740 43.697 1.00 30.68 71 ASN A N 1
ATOM 580 C CA . ASN A 1 70 ? 7.131 15.144 43.214 1.00 31.45 71 ASN A CA 1
ATOM 581 C C . ASN A 1 70 ? 8.434 15.764 43.707 1.00 32.23 71 ASN A C 1
ATOM 582 O O . ASN A 1 70 ? 8.538 16.998 43.715 1.00 34.17 71 ASN A O 1
ATOM 587 N N . GLY A 1 71 ? 9.337 14.940 44.226 1.00 25.98 72 GLY A N 1
ATOM 588 C CA . GLY A 1 71 ? 10.617 15.356 44.833 1.00 23.96 72 GLY A CA 1
ATOM 589 C C . GLY A 1 71 ? 10.560 15.775 46.264 1.00 22.36 72 GLY A C 1
ATOM 590 O O . GLY A 1 71 ? 11.604 16.100 46.806 1.00 24.20 72 GLY A O 1
ATOM 591 N N . THR A 1 72 ? 9.384 15.804 46.917 1.00 22.69 73 THR A N 1
ATOM 592 C CA . THR A 1 72 ? 9.237 16.268 48.300 1.00 22.61 73 THR A CA 1
ATOM 593 C C . THR A 1 72 ? 9.073 15.129 49.286 1.00 27.19 73 THR A C 1
ATOM 594 O O . THR A 1 72 ? 9.129 15.403 50.487 1.00 30.93 73 THR A O 1
ATOM 598 N N . GLY A 1 73 ? 9.011 13.898 48.807 1.00 22.47 74 GLY A N 1
ATOM 599 C CA . GLY A 1 73 ? 8.721 12.764 49.695 1.00 23.37 74 GLY A CA 1
ATOM 600 C C . GLY A 1 73 ? 9.887 11.845 49.927 1.00 25.74 74 GLY A C 1
ATOM 601 O O . GLY A 1 73 ? 11.069 12.215 49.818 1.00 25.13 74 GLY A O 1
ATOM 602 N N . GLY A 1 74 ? 9.501 10.578 50.098 1.00 25.33 75 GLY A N 1
ATOM 603 C CA . GLY A 1 74 ? 10.426 9.508 50.492 1.00 28.12 75 GLY A CA 1
ATOM 604 C C . GLY A 1 74 ? 10.328 9.184 51.967 1.00 26.03 75 GLY A C 1
ATOM 605 O O . GLY A 1 74 ? 10.052 9.995 52.874 1.00 26.65 75 GLY A O 1
ATOM 606 N N . LYS A 1 75 ? 10.779 7.988 52.251 1.00 23.30 76 LYS A N 1
ATOM 607 C CA . LYS A 1 75 ? 10.794 7.481 53.634 1.00 22.23 76 LYS A CA 1
ATOM 608 C C . LYS A 1 75 ? 11.763 6.306 53.723 1.00 20.08 76 LYS A C 1
ATOM 609 O O . LYS A 1 75 ? 11.953 5.590 52.735 1.00 20.69 76 LYS A O 1
ATOM 615 N N . SER A 1 76 ? 12.354 6.174 54.891 1.00 20.04 77 SER A N 1
ATOM 616 C CA . SER A 1 76 ? 13.283 5.081 55.197 1.00 19.66 77 SER A CA 1
ATOM 617 C C . SER A 1 76 ? 12.479 3.840 55.546 1.00 20.60 77 SER A C 1
ATOM 618 O O . SER A 1 76 ? 11.264 3.860 55.740 1.00 22.09 77 SER A O 1
ATOM 621 N N . ILE A 1 77 ? 13.245 2.761 55.744 1.00 20.52 78 ILE A N 1
ATOM 622 C CA . ILE A 1 77 ? 12.668 1.480 56.225 1.00 21.38 78 ILE A CA 1
ATOM 623 C C . ILE A 1 77 ? 12.550 1.532 57.733 1.00 23.84 78 ILE A C 1
ATOM 624 O O . ILE A 1 77 ? 12.093 0.470 58.264 1.00 25.35 78 ILE A O 1
ATOM 629 N N . TYR A 1 78 ? 13.025 2.550 58.443 1.00 22.66 79 TYR A N 1
ATOM 630 C CA . TYR A 1 78 ? 13.140 2.588 59.937 1.00 24.46 79 TYR A CA 1
ATOM 631 C C . TYR A 1 78 ? 11.962 3.311 60.602 1.00 26.95 79 TYR A C 1
ATOM 632 O O . TYR A 1 78 ? 12.055 3.448 61.827 1.00 29.02 79 TYR A O 1
ATOM 641 N N . GLY A 1 79 ? 10.930 3.674 59.876 1.00 25.69 80 GLY A N 1
ATOM 642 C CA . GLY A 1 79 ? 9.722 4.253 60.522 1.00 27.54 80 GLY A CA 1
ATOM 643 C C . GLY A 1 79 ? 9.903 5.706 60.866 1.00 31.72 80 GLY A C 1
ATOM 644 O O . GLY A 1 79 ? 8.978 6.304 61.426 1.00 30.83 80 GLY A O 1
ATOM 645 N N . GLU A 1 80 ? 11.054 6.265 60.562 1.00 27.12 81 GLU A N 1
ATOM 646 C CA . GLU A 1 80 ? 11.407 7.644 60.909 1.00 25.89 81 GLU A CA 1
ATOM 647 C C . GLU A 1 80 ? 12.652 7.976 60.111 1.00 26.34 81 GLU A C 1
ATOM 648 O O . GLU A 1 80 ? 13.378 7.047 59.710 1.00 25.10 81 GLU A O 1
ATOM 654 N N A LYS A 1 81 ? 12.891 9.229 59.822 0.50 28.10 82 LYS A N 1
ATOM 655 N N B LYS A 1 81 ? 13.037 9.242 60.102 0.50 24.80 82 LYS A N 1
ATOM 656 C CA A LYS A 1 81 ? 14.208 9.604 59.262 0.50 25.03 82 LYS A CA 1
ATOM 657 C CA B LYS A 1 81 ? 14.289 9.653 59.433 0.50 22.98 82 LYS A CA 1
ATOM 658 C C A LYS A 1 81 ? 15.284 9.077 60.210 0.50 27.80 82 LYS A C 1
ATOM 659 C C B LYS A 1 81 ? 15.438 9.224 60.315 0.50 26.92 82 LYS A C 1
ATOM 660 O O A LYS A 1 81 ? 15.072 9.017 61.473 0.50 28.85 82 LYS A O 1
ATOM 661 O O B LYS A 1 81 ? 15.459 9.379 61.612 0.50 22.85 82 LYS A O 1
ATOM 672 N N . PHE A 1 82 ? 16.424 8.662 59.663 1.00 22.19 83 PHE A N 1
ATOM 673 C CA . PHE A 1 82 ? 17.474 8.022 60.450 1.00 22.09 83 PHE A CA 1
ATOM 674 C C . PHE A 1 82 ? 18.717 8.841 60.474 1.00 21.27 83 PHE A C 1
ATOM 675 O O . PHE A 1 82 ? 18.985 9.786 59.670 1.00 21.19 83 PHE A O 1
ATOM 683 N N A GLU A 1 83 ? 19.541 8.500 61.435 0.50 24.20 84 GLU A N 1
ATOM 684 N N B GLU A 1 83 ? 19.511 8.582 61.495 0.50 24.49 84 GLU A N 1
ATOM 685 C CA A GLU A 1 83 ? 20.780 9.204 61.782 0.50 24.18 84 GLU A CA 1
ATOM 686 C CA B GLU A 1 83 ? 20.723 9.360 61.797 0.50 25.54 84 GLU A CA 1
ATOM 687 C 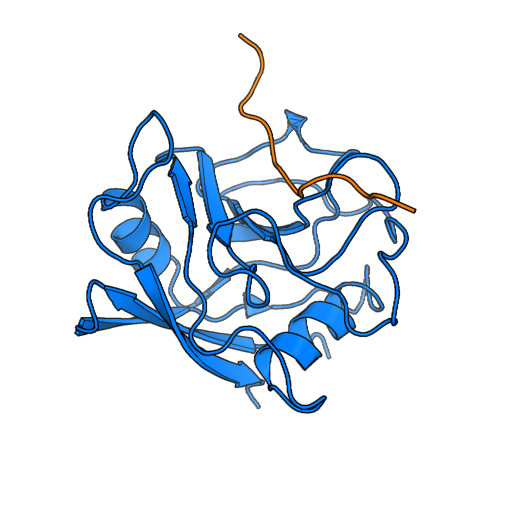C A GLU A 1 83 ? 21.825 9.130 60.673 0.50 22.83 84 GLU A C 1
ATOM 688 C C B GLU A 1 83 ? 21.718 9.201 60.649 0.50 22.54 84 GLU A C 1
ATOM 689 O O A GLU A 1 83 ? 21.974 8.085 60.003 0.50 24.18 84 GLU A O 1
ATOM 690 O O B GLU A 1 83 ? 21.606 8.201 59.851 0.50 23.84 84 GLU A O 1
ATOM 701 N N . ASP A 1 84 ? 22.615 10.168 60.528 1.00 22.42 85 ASP A N 1
ATOM 702 C CA . ASP A 1 84 ? 23.832 10.093 59.719 1.00 21.41 85 ASP A CA 1
ATOM 703 C C . ASP A 1 84 ? 24.721 9.039 60.357 1.00 23.77 85 ASP A C 1
ATOM 704 O O . ASP A 1 84 ? 25.102 9.181 61.551 1.00 26.20 85 ASP A O 1
ATOM 709 N N . GLU A 1 85 ? 24.912 7.940 59.672 1.00 22.67 86 GLU A N 1
ATOM 710 C CA . GLU A 1 85 ? 25.570 6.788 60.300 1.00 23.05 86 GLU A CA 1
ATOM 711 C C . GLU A 1 85 ? 27.021 7.128 60.546 1.00 23.46 86 GLU A C 1
ATOM 712 O O . GLU A 1 85 ? 27.501 6.863 61.713 1.00 26.54 86 GLU A O 1
ATOM 718 N N . ASN A 1 86 ? 27.727 7.692 59.598 1.00 21.40 87 ASN A N 1
ATOM 719 C CA . ASN A 1 86 ? 29.074 8.266 59.706 1.00 21.11 87 ASN A CA 1
ATOM 720 C C . ASN A 1 86 ? 29.388 9.011 58.411 1.00 22.87 87 ASN A C 1
ATOM 721 O O . ASN A 1 86 ? 28.571 8.826 57.420 1.00 23.09 87 ASN A O 1
ATOM 726 N N . PHE A 1 87 ? 30.469 9.744 58.400 1.00 22.67 88 PHE A N 1
ATOM 727 C CA . PHE A 1 87 ? 30.987 10.439 57.233 1.00 20.46 88 PHE A CA 1
ATOM 728 C C . PHE A 1 87 ? 32.395 9.945 56.941 1.00 21.10 88 PHE A C 1
ATOM 729 O O . PHE A 1 87 ? 33.198 10.677 56.485 1.00 23.70 88 PHE A O 1
ATOM 737 N N . ILE A 1 88 ? 32.622 8.670 57.154 1.00 22.90 89 ILE A N 1
ATOM 738 C CA . ILE A 1 88 ? 33.972 8.117 56.878 1.00 24.37 89 ILE A CA 1
ATOM 739 C C . ILE A 1 88 ? 34.294 8.187 55.396 1.00 22.23 89 ILE A C 1
ATOM 740 O O . ILE A 1 88 ? 35.376 8.607 55.027 1.00 26.85 89 ILE A O 1
ATOM 745 N N . LEU A 1 89 ? 33.307 7.821 54.559 1.00 23.10 90 LEU A N 1
ATOM 746 C CA . LEU A 1 89 ? 33.556 7.830 53.120 1.00 21.12 90 LEU A CA 1
ATOM 747 C C . LEU A 1 89 ? 33.263 9.207 52.502 1.00 21.52 90 LEU A C 1
ATOM 748 O O . LEU A 1 89 ? 32.360 9.907 52.954 1.00 21.50 90 LEU A O 1
ATOM 753 N N . LYS A 1 90 ? 34.069 9.629 51.562 1.00 22.68 91 LYS A N 1
ATOM 754 C CA . LYS A 1 90 ? 34.031 10.968 50.979 1.00 23.93 91 LYS A CA 1
ATOM 755 C C . LYS A 1 90 ? 33.486 10.905 49.573 1.00 21.54 91 LYS A C 1
ATOM 756 O O . LYS A 1 90 ? 33.410 9.861 48.918 1.00 22.09 91 LYS A O 1
ATOM 762 N N . HIS A 1 91 ? 33.103 12.073 49.093 1.00 19.92 92 HIS A N 1
ATOM 763 C CA . HIS A 1 91 ? 32.556 12.250 47.734 1.00 19.83 92 HIS A CA 1
ATOM 764 C C . HIS A 1 91 ? 33.769 12.408 46.809 1.00 21.75 92 HIS A C 1
ATOM 765 O O . HIS A 1 91 ? 34.233 13.521 46.623 1.00 23.93 92 HIS A O 1
ATOM 772 N N . THR A 1 92 ? 34.252 11.301 46.263 1.00 21.60 93 THR A N 1
ATOM 773 C CA . THR A 1 92 ? 35.586 11.309 45.634 1.00 22.73 93 THR A CA 1
ATOM 774 C C . THR A 1 92 ? 35.488 11.423 44.128 1.00 24.50 93 THR A C 1
ATOM 775 O O . THR A 1 92 ? 36.568 11.644 43.511 1.00 26.23 93 THR A O 1
ATOM 779 N N . GLY A 1 93 ? 34.339 11.283 43.516 1.00 23.08 94 GLY A N 1
ATOM 780 C CA . GLY A 1 93 ? 34.254 11.366 42.050 1.00 22.93 94 GLY A CA 1
ATOM 781 C C . GLY A 1 93 ? 32.947 10.844 41.530 1.00 24.73 94 GLY A C 1
ATOM 782 O O . GLY A 1 93 ? 32.013 10.532 42.258 1.00 23.15 94 GLY A O 1
ATOM 783 N N . PRO A 1 94 ? 32.810 10.768 40.215 1.00 21.75 95 PRO A N 1
ATOM 784 C CA . PRO A 1 94 ? 31.633 10.250 39.568 1.00 22.06 95 PRO A CA 1
ATOM 785 C C . PRO A 1 94 ? 31.309 8.837 40.043 1.00 21.48 95 PRO A C 1
ATOM 786 O O . PRO A 1 94 ? 32.197 8.067 40.321 1.00 23.53 95 PRO A O 1
ATOM 790 N N . GLY A 1 95 ? 30.022 8.550 40.136 1.00 20.56 96 GLY A N 1
ATOM 791 C CA . GLY A 1 95 ? 29.528 7.240 40.517 1.00 19.69 96 GLY A CA 1
ATOM 792 C C . GLY A 1 95 ? 29.286 7.103 42.005 1.00 19.78 96 GLY A C 1
ATOM 793 O O . GLY A 1 95 ? 28.648 6.102 42.387 1.00 19.64 96 GLY A O 1
ATOM 794 N N . ILE A 1 96 ? 29.747 8.007 42.856 1.00 19.21 97 ILE A N 1
ATOM 795 C CA . ILE A 1 96 ? 29.419 7.906 44.290 1.00 18.73 97 ILE A CA 1
ATOM 796 C C . ILE A 1 96 ? 27.915 8.026 44.517 1.00 18.28 97 ILE A C 1
ATOM 797 O O . ILE A 1 96 ? 27.257 8.909 43.944 1.00 18.58 97 ILE A O 1
ATOM 802 N N . LEU A 1 97 ? 27.421 7.169 45.388 1.00 17.96 98 LEU A N 1
ATOM 803 C CA . LEU A 1 97 ? 26.016 7.151 45.835 1.00 17.87 98 LEU A CA 1
ATOM 804 C C . LEU A 1 97 ? 25.985 7.662 47.271 1.00 16.90 98 LEU A C 1
ATOM 805 O O . LEU A 1 97 ? 26.688 7.167 48.169 1.00 18.56 98 LEU A O 1
ATOM 810 N N . SER A 1 98 ? 25.172 8.693 47.465 1.00 17.53 99 SER A N 1
ATOM 811 C CA . SER A 1 98 ? 25.115 9.429 48.727 1.00 17.18 99 SER A CA 1
ATOM 812 C C . SER A 1 98 ? 23.698 9.821 49.074 1.00 17.06 99 SER A C 1
ATOM 813 O O . SER A 1 98 ? 22.857 9.920 48.205 1.00 17.38 99 SER A O 1
ATOM 816 N N . MET A 1 99 ? 23.411 10.011 50.346 1.00 17.23 100 MET A N 1
ATOM 817 C CA . MET A 1 99 ? 22.037 10.355 50.777 1.00 17.01 100 MET A CA 1
ATOM 818 C C . MET A 1 99 ? 21.792 11.850 50.651 1.00 17.28 100 MET A C 1
ATOM 819 O O . MET A 1 99 ? 22.565 12.638 51.168 1.00 19.04 100 MET A O 1
ATOM 824 N N . ALA A 1 100 ? 20.653 12.185 50.060 1.00 16.60 101 ALA A N 1
ATOM 825 C CA . ALA A 1 100 ? 20.112 13.550 50.147 1.00 17.49 101 ALA A CA 1
ATOM 826 C C . ALA A 1 100 ? 19.532 13.715 51.527 1.00 17.17 101 ALA A C 1
ATOM 827 O O . ALA A 1 100 ? 19.193 12.747 52.202 1.00 18.74 101 ALA A O 1
ATOM 829 N N . ASN A 1 101 ? 19.449 14.929 52.054 1.00 18.39 102 ASN A N 1
ATOM 830 C CA . ASN A 1 101 ? 18.897 15.111 53.422 1.00 18.95 102 ASN A CA 1
ATOM 831 C C . ASN A 1 101 ? 18.427 16.563 53.576 1.00 19.10 102 ASN A C 1
ATOM 832 O O . ASN A 1 101 ? 18.593 17.374 52.686 1.00 20.47 102 ASN A O 1
ATOM 837 N N . ALA A 1 102 ? 17.809 16.810 54.740 1.00 20.46 103 ALA A N 1
ATOM 838 C CA . ALA A 1 102 ? 17.326 18.157 55.109 1.00 19.93 103 ALA A CA 1
ATOM 839 C C . ALA A 1 102 ? 18.141 18.621 56.282 1.00 21.88 103 ALA A C 1
ATOM 840 O O . ALA A 1 102 ? 17.541 19.324 57.187 1.00 25.49 103 ALA A O 1
ATOM 842 N N . GLY A 1 103 ? 19.421 18.339 56.350 1.00 21.34 104 GLY A N 1
ATOM 843 C CA . GLY A 1 103 ? 20.277 18.691 57.478 1.00 22.78 104 GLY A CA 1
ATOM 844 C C . GLY A 1 103 ? 20.590 17.468 58.303 1.00 22.45 104 GLY A C 1
ATOM 845 O O . GLY A 1 103 ? 20.310 16.335 57.904 1.00 21.99 104 GLY A O 1
ATOM 846 N N . PRO A 1 104 ? 21.327 17.615 59.410 1.00 22.49 105 PRO A N 1
ATOM 847 C CA . PRO A 1 104 ? 21.810 16.461 60.142 1.00 21.56 105 PRO A CA 1
ATOM 848 C C . PRO A 1 104 ? 20.727 15.511 60.581 1.00 22.58 105 PRO A C 1
ATOM 849 O O . PRO A 1 104 ? 19.637 15.913 60.991 1.00 23.95 105 PRO A O 1
ATOM 853 N N . ASN A 1 105 ? 21.011 14.217 60.426 1.00 20.85 106 ASN A N 1
ATOM 854 C CA . ASN A 1 105 ? 20.189 13.121 60.914 1.00 21.63 106 ASN A CA 1
ATOM 855 C C . ASN A 1 105 ? 18.790 13.172 60.337 1.00 21.76 106 ASN A C 1
ATOM 856 O O . ASN A 1 105 ? 17.764 12.948 61.042 1.00 22.74 106 ASN A O 1
ATOM 861 N N . THR A 1 106 ? 18.679 13.347 59.012 1.00 19.72 107 THR A N 1
ATOM 862 C CA . THR A 1 106 ? 17.383 13.341 58.359 1.00 20.47 107 THR A CA 1
ATOM 863 C C . THR A 1 106 ? 17.389 12.444 57.117 1.00 21.37 107 THR A C 1
ATOM 864 O O . THR A 1 106 ? 16.769 12.761 56.140 1.00 22.45 107 THR A O 1
ATOM 868 N N . ASN A 1 107 ? 18.029 11.313 57.243 1.00 20.06 108 ASN A N 1
ATOM 869 C CA . ASN A 1 107 ? 18.062 10.392 56.080 1.00 20.30 108 ASN A CA 1
ATOM 870 C C . ASN A 1 107 ? 16.735 9.731 55.889 1.00 20.62 108 ASN A C 1
ATOM 871 O O . ASN A 1 107 ? 16.162 9.217 56.862 1.00 20.14 108 ASN A O 1
ATOM 876 N N . GLY A 1 108 ? 16.236 9.658 54.679 1.00 18.77 109 GLY A N 1
ATOM 877 C CA . GLY A 1 108 ? 14.968 9.038 54.348 1.00 18.46 109 GLY A CA 1
ATOM 878 C C . GLY A 1 108 ? 15.162 7.986 53.269 1.00 18.64 109 GLY A C 1
ATOM 879 O O . GLY A 1 108 ? 15.829 6.958 53.528 1.00 19.56 109 GLY A O 1
ATOM 880 N N . SER A 1 109 ? 14.734 8.282 52.077 1.00 17.69 110 SER A N 1
ATOM 881 C CA . SER A 1 109 ? 14.954 7.433 50.881 1.00 17.45 110 SER A CA 1
ATOM 882 C C . SER A 1 109 ? 15.642 8.201 49.781 1.00 17.75 110 SER A C 1
ATOM 883 O O . SER A 1 109 ? 16.193 7.549 48.876 1.00 18.06 110 SER A O 1
ATOM 886 N N . GLN A 1 110 ? 15.648 9.532 49.765 1.00 17.31 111 GLN A N 1
ATOM 887 C CA . GLN A 1 110 ? 16.234 10.229 48.629 1.00 17.77 111 GLN A CA 1
ATOM 888 C C . GLN A 1 110 ? 17.732 10.125 48.688 1.00 16.88 111 GLN A C 1
ATOM 889 O O . GLN A 1 110 ? 18.385 10.166 49.725 1.00 17.75 111 GLN A O 1
ATOM 895 N N . PHE A 1 111 ? 18.285 10.075 47.480 1.00 16.71 112 PHE A N 1
ATOM 896 C CA . PHE A 1 111 ? 19.724 9.828 47.242 1.00 16.55 112 PHE A CA 1
ATOM 897 C C . PHE A 1 111 ? 20.158 10.568 46.000 1.00 15.82 112 PHE A C 1
ATOM 898 O O . PHE A 1 111 ? 19.338 11.016 45.208 1.00 16.45 112 PHE A O 1
ATOM 906 N N . PHE A 1 112 ? 21.454 10.598 45.802 1.00 16.03 113 PHE A N 1
ATOM 907 C CA . PHE A 1 112 ? 21.996 11.113 44.546 1.00 16.17 113 PHE A CA 1
ATOM 908 C C . PHE A 1 112 ? 23.191 10.262 44.121 1.00 16.59 113 PHE A C 1
ATOM 909 O O . PHE A 1 112 ? 23.886 9.666 44.896 1.00 17.53 113 PHE A O 1
ATOM 917 N N . ILE A 1 113 ? 23.309 10.238 42.791 1.00 16.73 114 ILE A N 1
ATOM 918 C CA . ILE A 1 113 ? 24.452 9.613 42.104 1.00 17.51 114 ILE A CA 1
ATOM 919 C C . ILE A 1 113 ? 25.313 10.731 41.541 1.00 17.38 114 ILE A C 1
ATOM 920 O O . ILE A 1 113 ? 24.821 11.504 40.734 1.00 18.02 114 ILE A O 1
ATOM 925 N N . CYS A 1 114 ? 26.511 10.832 42.038 1.00 18.36 115 CYS A N 1
ATOM 926 C CA . CYS A 1 114 ? 27.391 11.933 41.595 1.00 19.47 115 CYS A CA 1
ATOM 927 C C . CYS A 1 114 ? 27.877 11.692 40.182 1.00 20.66 115 CYS A C 1
ATOM 928 O O . CYS A 1 114 ? 28.139 10.549 39.790 1.00 20.44 115 CYS A O 1
ATOM 931 N N . THR A 1 115 ? 28.027 12.778 39.426 1.00 19.56 116 THR A N 1
ATOM 932 C CA . THR A 1 115 ? 28.601 12.704 38.061 1.00 22.10 116 THR A CA 1
ATOM 933 C C . THR A 1 115 ? 29.876 13.518 38.018 1.00 24.38 116 THR A C 1
ATOM 934 O O . THR A 1 115 ? 30.431 13.662 36.918 1.00 27.58 116 THR A O 1
ATOM 938 N N . ALA A 1 116 ? 30.424 13.801 39.160 1.00 22.19 117 ALA A N 1
ATOM 939 C CA . ALA A 1 116 ? 31.657 14.580 39.351 1.00 23.51 117 ALA A CA 1
ATOM 940 C C . ALA A 1 116 ? 32.067 14.417 40.783 1.00 23.54 117 ALA A C 1
ATOM 941 O O . ALA A 1 116 ? 31.276 13.905 41.622 1.00 22.92 117 ALA A O 1
ATOM 943 N N . LYS A 1 117 ? 33.260 14.846 41.144 1.00 23.00 118 LYS A N 1
ATOM 944 C CA . LYS A 1 117 ? 33.686 14.942 42.516 1.00 22.25 118 LYS A CA 1
ATOM 945 C C . LYS A 1 117 ? 32.939 16.080 43.195 1.00 22.91 118 LYS A C 1
ATOM 946 O O . LYS A 1 117 ? 32.923 17.208 42.690 1.00 26.14 118 LYS A O 1
ATOM 952 N N . THR A 1 118 ? 32.299 15.792 44.311 1.00 21.40 119 THR A N 1
ATOM 953 C CA . THR A 1 118 ? 31.484 16.770 45.068 1.00 20.43 119 THR A CA 1
ATOM 954 C C . THR A 1 118 ? 31.947 16.963 46.487 1.00 20.55 119 THR A C 1
ATOM 955 O O . THR A 1 118 ? 31.181 16.720 47.456 1.00 20.82 119 THR A O 1
ATOM 959 N N . GLU A 1 119 ? 33.193 17.390 46.666 1.00 22.61 120 GLU A N 1
ATOM 960 C CA . GLU A 1 119 ? 33.867 17.347 47.956 1.00 23.57 120 GLU A CA 1
ATOM 961 C C . GLU A 1 119 ? 33.224 18.299 48.957 1.00 22.20 120 GLU A C 1
ATOM 962 O O . GLU A 1 119 ? 33.353 18.042 50.162 1.00 23.40 120 GLU A O 1
ATOM 968 N N . TRP A 1 120 ? 32.480 19.322 48.497 1.00 22.06 121 TRP A N 1
ATOM 969 C CA . TRP A 1 120 ? 31.848 20.251 49.447 1.00 21.83 121 TRP A CA 1
ATOM 970 C C . TRP A 1 120 ? 30.741 19.573 50.246 1.00 23.14 121 TRP A C 1
ATOM 971 O O . TRP A 1 120 ? 30.273 20.100 51.248 1.00 23.08 121 TRP A O 1
ATOM 982 N N . LEU A 1 121 ? 30.296 18.390 49.809 1.00 19.70 122 LEU A N 1
ATO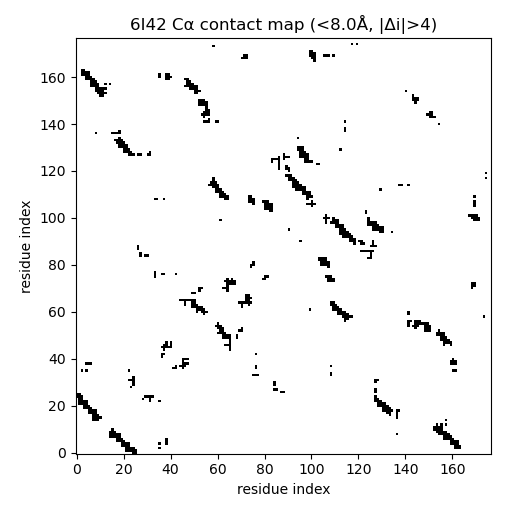M 983 C CA . LEU A 1 121 ? 29.271 17.611 50.522 1.00 20.00 122 LEU A CA 1
ATOM 984 C C . LEU A 1 121 ? 29.818 16.681 51.611 1.00 18.47 122 LEU A C 1
ATOM 985 O O . LEU A 1 121 ? 29.061 16.123 52.396 1.00 19.81 122 LEU A O 1
ATOM 990 N N . ASP A 1 122 ? 31.138 16.555 51.667 1.00 20.04 123 ASP A N 1
ATOM 991 C CA . ASP A 1 122 ? 31.805 15.736 52.695 1.00 20.12 123 ASP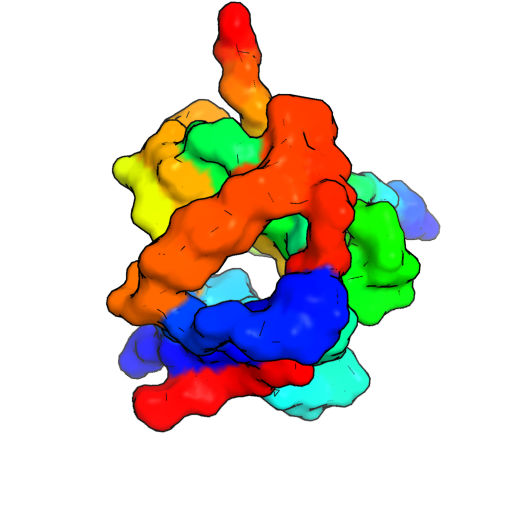 A CA 1
ATOM 992 C C . ASP A 1 122 ? 31.427 16.217 54.094 1.00 20.90 123 ASP A C 1
ATOM 993 O O . ASP A 1 122 ? 31.495 17.427 54.365 1.00 22.87 123 ASP A O 1
ATOM 998 N N . GLY A 1 123 ? 31.029 15.290 54.921 1.00 20.72 124 GLY A N 1
ATOM 999 C CA . GLY A 1 123 ? 30.664 15.622 56.284 1.00 21.16 124 GLY A CA 1
ATOM 1000 C C . GLY A 1 123 ? 29.243 16.117 56.392 1.00 21.68 124 GLY A C 1
ATOM 1001 O O . GLY A 1 123 ? 28.780 16.357 57.516 1.00 22.60 124 GLY A O 1
ATOM 1002 N N . LYS A 1 124 ? 28.510 16.267 55.273 1.00 21.02 125 LYS A N 1
ATOM 1003 C CA . LYS A 1 124 ? 27.098 16.699 55.302 1.00 20.00 125 LYS A CA 1
ATOM 1004 C C . LYS A 1 124 ? 26.173 15.601 54.793 1.00 19.34 125 LYS A C 1
ATOM 1005 O O . LYS A 1 124 ? 25.041 15.531 55.198 1.00 21.72 125 LYS A O 1
ATOM 1011 N N . HIS A 1 125 ? 26.610 14.824 53.812 1.00 18.79 126 HIS A N 1
ATOM 1012 C CA . HIS A 1 125 ? 25.833 13.737 53.195 1.00 18.68 126 HIS A CA 1
ATOM 1013 C C . HIS A 1 125 ? 26.578 12.426 53.359 1.00 17.59 126 HIS A C 1
ATOM 1014 O O . HIS A 1 125 ? 27.766 12.409 53.153 1.00 18.72 126 HIS A O 1
ATOM 1021 N N . VAL A 1 126 ? 25.853 11.405 53.745 1.00 17.87 127 VAL A N 1
ATOM 1022 C CA . VAL A 1 126 ? 26.426 10.064 53.987 1.00 19.04 127 VAL A CA 1
ATOM 1023 C C . VAL A 1 126 ? 26.629 9.315 52.663 1.00 18.13 127 VAL A C 1
ATOM 1024 O O . VAL A 1 126 ? 25.665 9.011 51.981 1.00 18.50 127 VAL A O 1
ATOM 1028 N N . VAL A 1 127 ? 27.873 9.090 52.347 1.00 18.85 128 VAL A N 1
ATOM 1029 C CA . VAL A 1 127 ? 28.268 8.257 51.195 1.00 18.33 128 VAL A CA 1
ATOM 1030 C C . VAL A 1 127 ? 28.118 6.794 51.592 1.00 18.40 128 VAL A C 1
ATOM 1031 O O . VAL A 1 127 ? 28.592 6.397 52.641 1.00 19.78 128 VAL A O 1
ATOM 1035 N N . PHE A 1 128 ? 27.403 6.028 50.791 1.00 17.85 129 PHE A N 1
ATOM 1036 C CA . PHE A 1 128 ? 27.109 4.637 51.144 1.00 18.18 129 PHE A CA 1
ATOM 1037 C C . PHE A 1 128 ? 27.239 3.667 49.989 1.00 19.12 129 PHE A C 1
ATOM 1038 O O . PHE A 1 128 ? 26.954 2.472 50.219 1.00 19.19 129 PHE A O 1
ATOM 1046 N N . GLY A 1 129 ? 27.632 4.077 48.815 1.00 18.22 130 GLY A N 1
ATOM 1047 C CA . GLY A 1 129 ? 27.814 3.112 47.713 1.00 18.71 130 GLY A CA 1
ATOM 1048 C C . GLY A 1 129 ? 28.427 3.757 46.528 1.00 17.93 130 GLY A C 1
ATOM 1049 O O . GLY A 1 129 ? 28.809 4.919 46.558 1.00 18.34 130 GLY A O 1
ATOM 1050 N N A LYS A 1 130 ? 28.474 3.014 45.435 0.50 19.98 131 LYS A N 1
ATOM 1051 N N B LYS A 1 130 ? 28.669 2.942 45.500 0.50 17.95 131 LYS A N 1
ATOM 1052 C CA A LYS A 1 130 ? 29.161 3.519 44.244 0.50 21.57 131 LYS A CA 1
ATOM 1053 C CA B LYS A 1 130 ? 29.096 3.469 44.196 0.50 18.52 131 LYS A CA 1
ATOM 1054 C C A LYS A 1 130 ? 28.685 2.681 43.085 0.50 19.79 131 LYS A C 1
ATOM 1055 C C B LYS A 1 130 ? 28.480 2.686 43.057 0.50 18.31 131 LYS A C 1
ATOM 1056 O O A LYS A 1 130 ? 28.570 1.434 43.287 0.50 20.15 131 LYS A O 1
ATOM 1057 O O B LYS A 1 130 ? 28.062 1.539 43.149 0.50 17.57 131 LYS A O 1
ATOM 1068 N N . VAL A 1 131 ? 28.470 3.299 41.923 1.00 19.89 132 VAL A N 1
ATOM 1069 C CA . VAL A 1 131 ? 28.185 2.603 40.669 1.00 19.20 132 VAL A CA 1
ATOM 1070 C C . VAL A 1 131 ? 29.267 1.554 40.419 1.00 21.70 132 VAL A C 1
ATOM 1071 O O . VAL A 1 131 ? 30.468 1.897 40.440 1.00 22.84 132 VAL A O 1
ATOM 1075 N N . LYS A 1 132 ? 28.824 0.340 40.148 1.00 21.40 133 LYS A N 1
ATOM 1076 C CA . LYS A 1 132 ? 29.716 -0.849 39.891 1.00 24.71 133 LYS A CA 1
ATOM 1077 C C . LYS A 1 132 ? 29.790 -1.066 38.393 1.00 25.49 133 LYS A C 1
ATOM 1078 O O . LYS A 1 132 ? 30.889 -1.398 37.876 1.00 30.70 133 LYS A O 1
ATOM 1084 N N A GLU A 1 133 ? 28.672 -0.949 37.698 0.50 24.76 134 GLU A N 1
ATOM 1085 N N B GLU A 1 133 ? 28.657 -1.105 37.728 0.50 22.85 134 GLU A N 1
ATOM 1086 C CA A GLU A 1 133 ? 28.483 -1.205 36.258 0.50 25.19 134 GLU A CA 1
ATOM 1087 C CA B GLU A 1 133 ? 28.516 -1.211 36.265 0.50 23.41 134 GLU A CA 1
ATOM 1088 C C A GLU A 1 133 ? 27.355 -0.360 35.707 0.50 25.59 134 GLU A C 1
ATOM 1089 C C B GLU A 1 133 ? 27.500 -0.205 35.787 0.50 21.84 134 GLU A C 1
ATOM 1090 O O A GLU A 1 133 ? 26.249 -0.263 36.341 0.50 23.59 134 GLU A O 1
ATOM 1091 O O B GLU A 1 133 ? 26.596 0.163 36.590 0.50 19.43 134 GLU A O 1
ATOM 1102 N N . GLY A 1 134 ? 27.544 0.176 34.515 1.00 22.65 135 GLY A N 1
ATOM 1103 C CA . GLY A 1 134 ? 26.571 1.046 33.869 1.00 23.43 135 GLY A CA 1
ATOM 1104 C C . GLY A 1 134 ? 26.706 2.497 34.245 1.00 22.02 135 GLY A C 1
ATOM 1105 O O . GLY A 1 134 ? 25.749 3.261 34.041 1.00 23.05 135 GLY A O 1
ATOM 1106 N N . MET A 1 135 ? 27.909 2.953 34.547 1.00 22.24 136 MET A N 1
ATOM 1107 C CA . MET A 1 135 ? 28.133 4.398 34.613 1.00 22.88 136 MET A CA 1
ATOM 1108 C C . MET A 1 135 ? 27.777 5.077 33.296 1.00 22.99 136 MET A C 1
ATOM 1109 O O . MET A 1 135 ? 27.298 6.191 33.286 1.00 24.56 136 MET A O 1
ATOM 1114 N N . ASN A 1 136 ? 27.992 4.407 32.144 1.00 21.57 137 ASN A N 1
ATOM 1115 C CA . ASN A 1 136 ? 27.569 5.021 30.892 1.00 21.56 137 ASN A CA 1
ATOM 1116 C C . ASN A 1 136 ? 26.061 5.255 30.740 1.00 21.36 137 ASN A C 1
ATOM 1117 O O . ASN A 1 136 ? 25.640 6.161 30.063 1.00 22.41 137 ASN A O 1
ATOM 1122 N N . ILE A 1 137 ? 25.241 4.542 31.522 1.00 20.97 138 ILE A N 1
ATOM 1123 C CA . ILE A 1 137 ? 23.785 4.808 31.585 1.00 22.18 138 ILE A CA 1
ATOM 1124 C C . ILE A 1 137 ? 23.563 6.102 32.392 1.00 20.20 138 ILE A C 1
ATOM 1125 O O . ILE A 1 137 ? 22.749 6.897 31.994 1.00 21.85 138 ILE A O 1
ATOM 1130 N N . VAL A 1 138 ? 24.263 6.221 33.480 1.00 21.48 139 VAL A N 1
ATOM 1131 C CA . VAL A 1 138 ? 24.175 7.484 34.280 1.00 21.74 139 VAL A CA 1
ATOM 1132 C C . VAL A 1 138 ? 24.625 8.679 33.442 1.00 23.24 139 VAL A C 1
ATOM 1133 O O . VAL A 1 138 ? 23.954 9.681 33.481 1.00 22.59 139 VAL A O 1
ATOM 1137 N N . GLU A 1 139 ? 25.697 8.496 32.651 1.00 21.84 140 GLU A N 1
ATOM 1138 C CA . GLU A 1 139 ? 26.132 9.587 31.747 1.00 23.31 140 GLU A CA 1
ATOM 1139 C C . GLU A 1 139 ? 25.057 9.883 30.715 1.00 23.06 140 GLU A C 1
ATOM 1140 O O . GLU A 1 139 ? 24.832 11.043 30.397 1.00 24.12 140 GLU A O 1
ATOM 1146 N N . ALA A 1 140 ? 24.407 8.852 30.169 1.00 21.93 141 ALA A N 1
ATOM 1147 C CA . ALA A 1 140 ? 23.287 9.049 29.230 1.00 23.89 141 ALA A CA 1
ATOM 1148 C C . ALA A 1 140 ? 22.110 9.754 29.905 1.00 24.74 141 ALA A C 1
ATOM 1149 O O . ALA A 1 140 ? 21.491 10.641 29.312 1.00 25.54 141 ALA A O 1
ATOM 1151 N N . MET A 1 141 ? 21.786 9.371 31.137 1.00 24.59 142 MET A N 1
ATOM 1152 C CA . MET A 1 141 ? 20.698 10.017 31.951 1.00 26.67 142 MET A CA 1
ATOM 1153 C C . MET A 1 141 ? 20.912 11.488 32.098 1.00 24.36 142 MET A C 1
ATOM 1154 O O . MET A 1 141 ? 19.928 12.255 32.050 1.00 26.42 142 MET A O 1
ATOM 1159 N N . GLU A 1 142 ? 22.140 11.783 32.421 1.00 27.29 143 GLU A N 1
ATOM 1160 C CA . GLU A 1 142 ? 22.605 13.107 32.820 1.00 29.84 143 GLU A CA 1
ATOM 1161 C C . GLU A 1 142 ? 22.207 14.062 31.704 1.00 29.79 143 GLU A C 1
ATOM 1162 O O . GLU A 1 142 ? 21.871 15.193 31.988 1.00 30.49 143 GLU A O 1
ATOM 1168 N N . ARG A 1 143 ? 22.230 13.623 30.424 1.00 28.89 144 ARG A N 1
ATOM 1169 C CA . ARG A 1 143 ? 21.909 14.497 29.269 1.00 32.23 144 ARG A CA 1
ATOM 1170 C C . ARG A 1 143 ? 20.464 14.999 29.281 1.00 32.09 144 ARG A C 1
ATOM 1171 O O . ARG A 1 143 ? 20.183 16.009 28.649 1.00 33.03 144 ARG A O 1
ATOM 1179 N N . PHE A 1 144 ? 19.543 14.380 30.022 1.00 25.40 145 PHE A N 1
ATOM 1180 C CA . PHE A 1 144 ? 18.140 14.788 30.123 1.00 25.44 145 PHE A CA 1
ATOM 1181 C C . PHE A 1 144 ? 17.948 15.773 31.279 1.00 24.06 145 PHE A C 1
ATOM 1182 O O . PHE A 1 144 ? 16.808 16.203 31.513 1.00 27.36 145 PHE A O 1
ATOM 1190 N N . GLY A 1 145 ? 19.027 16.068 31.970 1.00 25.89 146 GLY A N 1
ATOM 1191 C CA . GLY A 1 145 ? 18.936 17.107 33.003 1.00 22.87 146 GLY A CA 1
ATOM 1192 C C . GLY A 1 145 ? 19.133 18.486 32.428 1.00 27.40 146 GLY A C 1
ATOM 1193 O O . GLY A 1 145 ? 19.212 18.649 31.212 1.00 27.60 146 GLY A O 1
ATOM 1194 N N . SER A 1 146 ? 19.277 19.462 33.292 1.00 23.91 147 SER A N 1
ATOM 1195 C CA . SER A 1 146 ? 19.447 20.872 32.873 1.00 25.15 147 SER A CA 1
ATOM 1196 C C . SER A 1 146 ? 20.211 21.584 33.964 1.00 25.30 147 SER A C 1
ATOM 1197 O O . SER A 1 146 ? 20.304 21.069 35.118 1.00 22.69 147 SER A O 1
ATOM 1200 N N . ARG A 1 147 ? 20.687 22.797 33.714 1.00 25.98 148 ARG A N 1
ATOM 1201 C CA . ARG A 1 147 ? 21.372 23.572 34.763 1.00 24.85 148 ARG A CA 1
ATOM 1202 C C . ARG A 1 147 ? 20.415 23.823 35.935 1.00 22.55 148 ARG A C 1
ATOM 1203 O O . ARG A 1 147 ? 20.892 23.781 37.091 1.00 24.54 148 ARG A O 1
ATOM 1211 N N . ASN A 1 148 ? 19.133 23.967 35.715 1.00 24.04 149 ASN A N 1
ATOM 1212 C CA . ASN A 1 148 ? 18.197 24.273 36.830 1.00 22.58 149 ASN A CA 1
ATOM 1213 C C . ASN A 1 148 ? 17.688 22.992 37.497 1.00 24.69 149 ASN A C 1
ATOM 1214 O O . ASN A 1 148 ? 17.154 23.078 38.607 1.00 26.88 149 ASN A O 1
ATOM 1219 N N . GLY A 1 149 ? 17.937 21.844 36.887 1.00 23.77 150 GLY A N 1
ATOM 1220 C CA . GLY A 1 149 ? 17.692 20.511 37.515 1.00 23.49 150 GLY A CA 1
ATOM 1221 C C . GLY A 1 149 ? 16.458 19.855 36.991 1.00 24.54 150 GLY A C 1
ATOM 1222 O O . GLY A 1 149 ? 16.287 18.638 37.150 1.00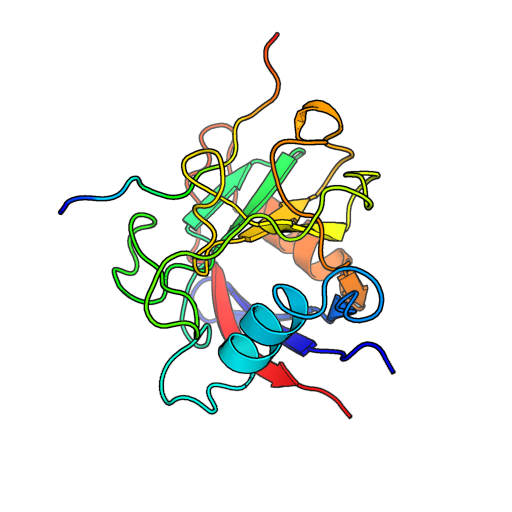 22.64 150 GLY A O 1
ATOM 1223 N N . LYS A 1 150 ? 15.556 20.572 36.328 1.00 23.94 151 LYS A N 1
ATOM 1224 C CA . LYS A 1 150 ? 14.353 19.934 35.769 1.00 24.44 151 LYS A CA 1
ATOM 1225 C C . LYS A 1 150 ? 14.772 19.010 34.633 1.00 24.45 151 LYS A C 1
ATOM 1226 O O . LYS A 1 150 ? 15.693 19.312 33.843 1.00 25.67 151 LYS A O 1
ATOM 1232 N N . THR A 1 151 ? 14.145 17.847 34.510 1.00 24.78 152 THR A N 1
ATOM 1233 C CA . THR A 1 151 ? 14.449 16.889 33.428 1.00 24.98 152 THR A CA 1
ATOM 1234 C C . THR A 1 151 ? 13.530 17.135 32.249 1.00 25.45 152 THR A C 1
ATOM 1235 O O . THR A 1 151 ? 12.361 17.488 32.456 1.00 27.37 152 THR A O 1
ATOM 1239 N N . SER A 1 152 ? 14.089 16.912 31.076 1.00 27.25 153 SER A N 1
ATOM 1240 C CA . SER A 1 152 ? 13.349 17.154 29.807 1.00 29.98 153 SER A CA 1
ATOM 1241 C C . SER A 1 152 ? 12.584 15.909 29.376 1.00 29.85 153 SER A C 1
ATOM 1242 O O . SER A 1 152 ? 11.724 16.001 28.502 1.00 30.07 153 SER A O 1
ATOM 1245 N N . LYS A 1 153 ? 12.876 14.766 29.992 1.00 27.32 154 LYS A N 1
ATOM 1246 C CA . LYS A 1 153 ? 12.134 13.517 29.812 1.00 27.12 154 LYS A CA 1
ATOM 1247 C C . LYS A 1 153 ? 12.054 12.863 31.175 1.00 27.00 154 LYS A C 1
ATOM 1248 O O . LYS A 1 153 ? 12.883 13.190 32.021 1.00 27.60 154 LYS A O 1
ATOM 1254 N N A LYS A 1 154 ? 11.087 11.985 31.380 0.50 25.55 155 LYS A N 1
ATOM 1255 N N B LYS A 1 154 ? 11.068 12.005 31.375 0.50 25.69 155 LYS A N 1
ATOM 1256 C CA A LYS A 1 154 ? 10.833 11.303 32.673 0.50 24.67 155 LYS A CA 1
ATOM 1257 C CA B LYS A 1 154 ? 10.875 11.284 32.650 0.50 24.92 155 LYS A CA 1
ATOM 1258 C C A LYS A 1 154 ? 11.821 10.149 32.804 0.50 24.42 155 LYS A C 1
ATOM 1259 C C B LYS A 1 154 ? 11.944 10.204 32.717 0.50 24.80 155 LYS A C 1
ATOM 1260 O O A LYS A 1 154 ? 11.679 9.131 32.061 0.50 21.59 155 LYS A O 1
ATOM 1261 O O B LYS A 1 154 ? 12.048 9.332 31.836 0.50 24.48 155 LYS A O 1
ATOM 1272 N N . ILE A 1 155 ? 12.746 10.255 33.757 1.00 21.82 156 ILE A N 1
ATOM 1273 C CA . ILE A 1 155 ? 13.807 9.271 33.980 1.00 21.21 156 ILE A CA 1
ATOM 1274 C C . ILE A 1 155 ? 13.325 8.404 35.111 1.00 22.20 156 ILE A C 1
ATOM 1275 O O . ILE A 1 155 ? 13.266 8.906 36.268 1.00 22.83 156 ILE A O 1
ATOM 1280 N N . THR A 1 156 ? 13.023 7.149 34.863 1.00 20.35 157 THR A N 1
ATOM 1281 C CA . THR A 1 156 ? 12.428 6.290 35.886 1.00 20.23 157 THR A CA 1
ATOM 1282 C C . THR A 1 156 ? 13.250 5.075 36.152 1.00 19.89 157 THR A C 1
ATOM 1283 O O . THR A 1 156 ? 14.072 4.598 35.349 1.00 21.03 157 THR A O 1
ATOM 1287 N N . ILE A 1 157 ? 13.084 4.583 37.357 1.00 19.80 158 ILE A N 1
ATOM 1288 C CA . ILE A 1 157 ? 13.550 3.265 37.807 1.00 19.57 158 ILE A CA 1
ATOM 1289 C C . ILE A 1 157 ? 12.455 2.296 37.404 1.00 20.62 158 ILE A C 1
ATOM 1290 O O . ILE A 1 157 ? 11.460 2.101 38.163 1.00 22.49 158 ILE A O 1
ATOM 1295 N N . ALA A 1 158 ? 12.567 1.722 36.205 1.00 20.99 159 ALA A N 1
ATOM 1296 C CA . ALA A 1 158 ? 11.507 0.815 35.746 1.00 22.55 159 ALA A CA 1
ATOM 1297 C C . ALA A 1 158 ? 11.480 -0.486 36.531 1.00 22.02 159 ALA A C 1
ATOM 1298 O O . ALA A 1 158 ? 10.408 -1.057 36.738 1.00 23.81 159 ALA A O 1
ATOM 1300 N N . ASP A 1 159 ? 12.615 -0.944 37.014 1.00 21.03 160 ASP A N 1
ATOM 1301 C CA . ASP A 1 159 ? 12.718 -2.121 37.885 1.00 20.86 160 ASP A CA 1
ATOM 1302 C C . ASP A 1 159 ? 13.975 -1.933 38.703 1.00 21.87 160 ASP A C 1
ATOM 1303 O O . ASP A 1 159 ? 14.880 -1.158 38.342 1.00 20.94 160 ASP A O 1
ATOM 1308 N N . CYS A 1 160 ? 14.012 -2.619 39.804 1.00 19.66 161 CYS A N 1
ATOM 1309 C CA . CYS A 1 160 ? 15.167 -2.596 40.674 1.00 18.62 161 CYS A CA 1
ATOM 1310 C C . CYS A 1 160 ? 15.155 -3.820 41.552 1.00 20.17 161 CYS A C 1
ATOM 1311 O O . CYS A 1 160 ? 14.105 -4.448 41.737 1.00 21.80 161 CYS A O 1
ATOM 1314 N N . GLY A 1 161 ? 16.295 -4.117 42.118 1.00 19.79 162 GLY A N 1
ATOM 1315 C CA . GLY A 1 161 ? 16.395 -5.308 42.935 1.00 20.32 162 GLY A CA 1
ATOM 1316 C C . GLY A 1 161 ? 17.786 -5.515 43.392 1.00 20.58 162 GLY A C 1
ATOM 1317 O O . GLY A 1 161 ? 18.708 -4.675 43.206 1.00 21.49 162 GLY A O 1
ATOM 1318 N N . GLN A 1 162 ? 18.001 -6.616 44.079 1.00 19.87 163 GLN A N 1
ATOM 1319 C CA . GLN A 1 162 ? 19.285 -7.042 44.591 1.00 19.38 163 GLN A CA 1
ATOM 1320 C C . GLN A 1 162 ? 19.828 -8.142 43.705 1.00 20.69 163 GLN A C 1
ATOM 1321 O O . GLN A 1 162 ? 19.070 -8.994 43.247 1.00 20.98 163 GLN A O 1
ATOM 1327 N N . LEU A 1 163 ? 21.116 -8.066 43.482 1.00 21.03 164 LEU A N 1
ATOM 1328 C CA . LEU A 1 163 ? 21.746 -9.072 42.616 1.00 23.13 164 LEU A CA 1
ATOM 1329 C C . LEU A 1 163 ? 22.542 -9.984 43.472 1.00 21.54 164 LEU A C 1
ATOM 1330 O O . LEU A 1 163 ? 23.115 -9.674 44.485 1.00 23.56 164 LEU A O 1
ATOM 1335 N N A GLU A 1 164 ? 22.500 -11.215 42.923 0.50 19.22 165 GLU A N 1
ATOM 1336 N N B GLU A 1 164 ? 23.020 -11.486 43.649 0.50 25.48 165 GLU A N 1
ATOM 1337 C CA A GLU A 1 164 ? 23.297 -12.338 43.460 0.50 23.58 165 GLU A CA 1
ATOM 1338 C CA B GLU A 1 164 ? 23.827 -12.346 44.486 0.50 27.91 165 GLU A CA 1
ATOM 1339 C C A GLU A 1 164 ? 24.781 -11.984 43.302 0.50 26.17 165 GLU A C 1
ATOM 1340 C C B GLU A 1 164 ? 25.252 -11.779 44.445 0.50 31.89 165 GLU A C 1
ATOM 1341 O O A GLU A 1 164 ? 25.185 -11.269 42.373 0.50 27.81 165 GLU A O 1
ATOM 1342 O O B GLU A 1 164 ? 25.660 -11.100 43.476 0.50 39.53 165 GLU A O 1
ATOM 1355 N N . VAL B 2 1 ? 4.015 16.799 63.496 1.00 46.03 48 VAL B N 1
ATOM 1356 C CA . VAL B 2 1 ? 5.450 17.291 63.438 1.00 44.13 48 VAL B CA 1
ATOM 1357 C C . VAL B 2 1 ? 5.854 17.335 61.955 1.00 45.59 48 VAL B C 1
ATOM 1358 O O . VAL B 2 1 ? 5.664 16.322 61.264 1.00 44.88 48 VAL B O 1
ATOM 1362 N N . VAL B 2 2 ? 6.320 18.476 61.440 1.00 42.27 49 VAL B N 1
ATOM 1363 C CA . VAL B 2 2 ? 6.612 18.599 59.973 1.00 42.73 49 VAL B CA 1
ATOM 1364 C C . VAL B 2 2 ? 8.129 18.612 59.742 1.00 45.71 49 VAL B C 1
ATOM 1365 O O . VAL B 2 2 ? 8.794 19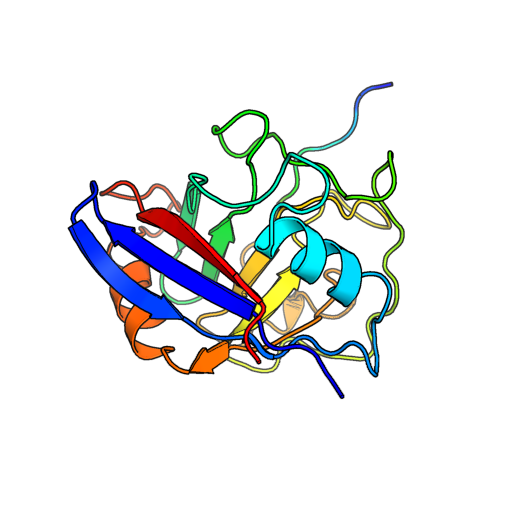.546 60.193 1.00 55.99 49 VAL B O 1
ATOM 1369 N N . HIS B 2 3 ? 8.613 17.665 58.934 1.00 39.43 50 HIS B N 1
ATOM 1370 C CA . HIS B 2 3 ? 10.033 17.554 58.528 1.00 33.88 50 HIS B CA 1
ATOM 1371 C C . HIS B 2 3 ? 10.328 18.177 57.122 1.00 30.81 50 HIS B C 1
ATOM 1372 O O . HIS B 2 3 ? 9.469 18.403 56.265 1.00 32.30 50 HIS B O 1
ATOM 1379 N N . GLY B 2 4 ? 11.602 18.406 56.930 1.00 29.04 51 GLY B N 1
ATOM 1380 C CA . GLY B 2 4 ? 12.149 19.060 55.748 1.00 25.43 51 GLY B CA 1
ATOM 1381 C C . GLY B 2 4 ? 12.295 18.133 54.556 1.00 23.98 51 GLY B C 1
ATOM 1382 O O . GLY B 2 4 ? 12.337 16.878 54.675 1.00 27.37 51 GLY B O 1
ATOM 1383 N N . VAL B 2 5 ? 12.276 18.682 53.381 1.00 21.15 52 VAL B N 1
ATOM 1384 C CA . VAL B 2 5 ? 12.432 18.042 52.070 1.00 19.88 52 VAL B CA 1
ATOM 1385 C C . VAL B 2 5 ? 13.913 17.748 51.878 1.00 23.21 52 VAL B C 1
ATOM 1386 O O . VAL B 2 5 ? 14.759 18.659 52.014 1.00 23.87 52 VAL B O 1
ATOM 1390 N N . ALA B 2 6 ? 14.215 16.505 51.521 1.00 21.79 53 ALA B N 1
ATOM 1391 C CA . ALA B 2 6 ? 15.611 16.131 51.236 1.00 19.53 53 ALA B CA 1
ATOM 1392 C C . ALA B 2 6 ? 16.112 16.845 49.992 1.00 19.74 53 ALA B C 1
ATOM 1393 O O . ALA B 2 6 ? 15.484 16.879 48.959 1.00 20.25 53 ALA B O 1
ATOM 1395 N N . THR B 2 7 ? 17.323 17.341 50.141 1.00 18.70 54 THR B N 1
ATOM 1396 C CA . THR B 2 7 ? 17.987 18.112 49.085 1.00 20.34 54 THR B CA 1
ATOM 1397 C C . THR B 2 7 ? 19.501 17.843 49.088 1.00 19.80 54 THR B C 1
ATOM 1398 O O . THR B 2 7 ? 20.027 17.150 49.978 1.00 19.39 54 THR B O 1
ATOM 1402 N N . VAL B 2 8 ? 20.135 18.393 48.076 1.00 18.87 55 VAL B N 1
ATOM 1403 C CA . VAL B 2 8 ? 21.606 18.374 47.992 1.00 19.83 55 VAL B CA 1
ATOM 1404 C C . VAL B 2 8 ? 2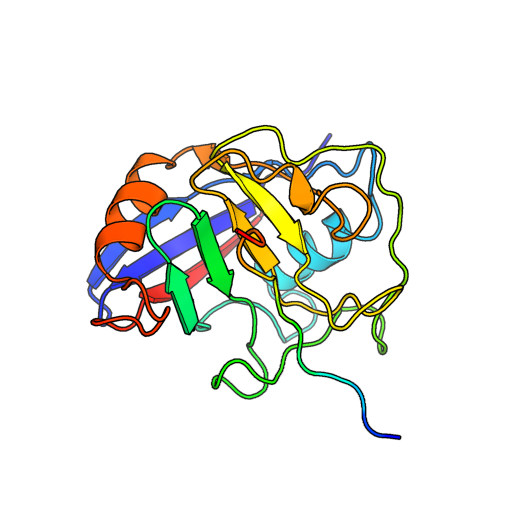1.967 19.645 47.221 1.00 20.08 55 VAL B C 1
ATOM 1405 O O . VAL B 2 8 ? 21.451 19.891 46.131 1.00 22.12 55 VAL B O 1
ATOM 1409 N N . ALA B 2 9 ? 22.888 20.383 47.764 1.00 18.09 56 ALA B N 1
ATOM 1410 C CA . ALA B 2 9 ? 23.196 21.711 47.213 1.00 18.97 56 ALA B CA 1
ATOM 1411 C C . ALA B 2 9 ? 24.372 21.675 46.248 1.00 18.04 56 ALA B C 1
ATOM 1412 O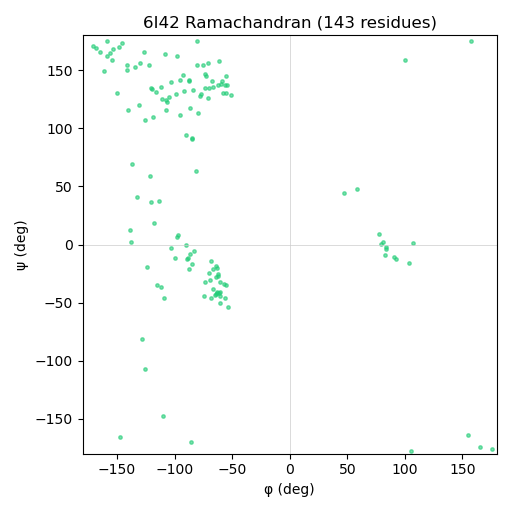 O . ALA B 2 9 ? 25.374 20.996 46.501 1.00 19.29 56 ALA B O 1
ATOM 1414 N N . GLU B 2 10 ? 24.253 22.449 45.208 1.00 18.53 57 GLU B N 1
ATOM 1415 C CA . GLU B 2 10 ? 25.385 22.797 44.320 1.00 19.15 57 GLU B CA 1
ATOM 1416 C C . GLU B 2 10 ? 26.430 23.538 45.107 1.00 20.88 57 GLU B C 1
ATOM 1417 O O . GLU B 2 10 ? 26.172 24.123 46.186 1.00 21.08 57 GLU B O 1
ATOM 1423 N N . LYS B 2 11 ? 27.651 23.498 44.588 1.00 21.88 58 LYS B N 1
ATOM 1424 C CA . LYS B 2 11 ? 28.785 24.182 45.211 1.00 22.65 58 LYS B CA 1
ATOM 1425 C C . LYS B 2 11 ? 28.507 25.705 45.294 1.00 23.01 58 LYS B C 1
ATOM 1426 O O . LYS B 2 11 ? 28.038 26.257 44.333 1.00 26.38 58 LYS B O 1
ATOM 1432 N N . THR B 2 12 ? 28.866 26.254 46.423 1.00 27.17 59 THR B N 1
ATOM 1433 C CA . THR B 2 12 ? 28.881 27.762 46.582 1.00 29.23 59 THR B CA 1
ATOM 1434 C C . THR B 2 12 ? 30.037 28.341 45.745 1.00 37.11 59 THR B C 1
ATOM 1435 O O . THR B 2 12 ? 31.087 27.749 45.782 1.00 36.59 59 THR B O 1
ATOM 1439 N N . LYS B 2 13 ? 29.795 29.422 44.988 1.00 46.90 60 LYS B N 1
ATOM 1440 C CA . LYS B 2 13 ? 30.799 30.094 44.102 1.00 55.12 60 LYS B CA 1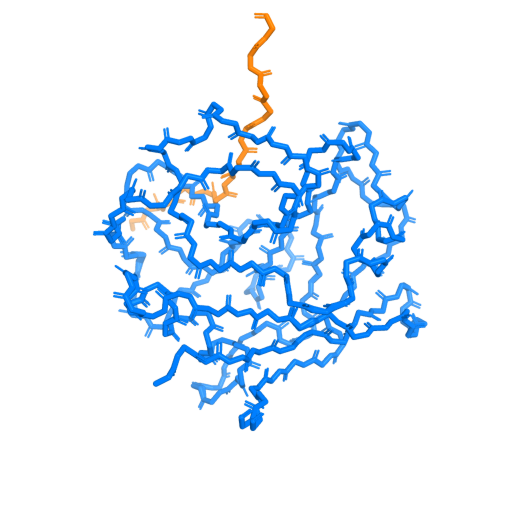
ATOM 1441 C C . LYS B 2 13 ? 31.307 31.342 44.825 1.00 55.29 60 LYS B C 1
ATOM 1442 O O . LYS B 2 13 ? 31.743 31.100 45.953 1.00 63.18 60 LYS B O 1
#

Secondary structure (DSSP, 8-state):
---EEEEEEEETTEEEEEEEEEE-TTT-HHHHHHHHHHHHTTTS-SSTT-BEEEEETTTEEEE---SSSSSS----TTSS-B------S---STTEEEE-BSSTT-B-S-EEEESS--GGGTTTS-EEEEEEE-HHHHHHHHTT--TTS--SS-EEEEEEEEE-/--PPPPB-PPPP-

B-factor: mean 26.67, std 9.47, range [14.95, 85.21]

Nearest PDB structures (foldseek):
  7pcj-assembly2_D  TM=9.980E-01  e=1.650E-35  Homo sapiens
  2alf-assembly1_A  TM=9.979E-01  e=3.447E-35  Homo sapiens
  6fk1-assembly1_A  TM=9.982E-01  e=1.601E-34  Mus musculus
  3k0p-assembly1_A  TM=9.987E-01  e=2.046E-34  Homo sapiens
  4zsd-assembly1_A  TM=9.959E-01  e=1.144E-31  Homo sapiens